Protein AF-A0A9D0ZQ77-F1 (afdb_monomer_lite)

Foldseek 3Di:
DKWKWFQAPVRDIDIDPDDDPDLQVCLVSLVVLDDPLLSVLCVVPPDDSLLSQLVVQRSCVPVDHHTQKMFIADPVVRHTPDMDGHPPDRDDDPVSVVSSVVVVVVVVVVCCVVPPPQQQKWKWFQAPVRDIDTDPGGDNDLLRCLVVCCVPDDPVVSVVCVVVSHDSVRSQVVCCVRVCVPGHTQKMFIARNVVRHTPDMDGDPD

pLDDT: mean 89.03, std 8.71, range [50.59, 98.25]

Radius of gyration: 28.01 Å; chains: 1; bounding box: 58×34×75 Å

Structure (mmCIF, N/CA/C/O backbone):
data_AF-A0A9D0ZQ77-F1
#
_entry.id   AF-A0A9D0ZQ77-F1
#
loop_
_atom_site.group_PDB
_atom_site.id
_atom_site.type_symbol
_atom_site.label_atom_id
_atom_site.label_alt_id
_atom_site.label_comp_id
_atom_site.label_asym_id
_atom_site.label_entity_id
_atom_site.label_seq_id
_atom_site.pdbx_PDB_ins_code
_atom_site.Cartn_x
_atom_site.Cartn_y
_atom_site.Cartn_z
_atom_site.occupancy
_atom_site.B_iso_or_equiv
_atom_site.auth_seq_id
_atom_site.auth_comp_id
_atom_site.auth_asym_id
_atom_site.auth_atom_id
_atom_site.pdbx_PDB_model_num
ATOM 1 N N . MET A 1 1 ? -4.029 -5.834 28.088 1.00 94.00 1 MET A N 1
ATOM 2 C CA . MET A 1 1 ? -3.778 -5.466 26.666 1.00 94.00 1 MET A CA 1
ATOM 3 C C . MET A 1 1 ? -5.092 -5.069 26.011 1.00 94.00 1 MET A C 1
ATOM 5 O O . MET A 1 1 ? -6.129 -5.565 26.434 1.00 94.00 1 MET A O 1
ATOM 9 N N . TYR A 1 2 ? -5.066 -4.191 25.010 1.00 98.00 2 TYR A N 1
ATOM 10 C CA . TYR A 1 2 ? -6.262 -3.792 24.263 1.00 98.00 2 TYR A CA 1
ATOM 11 C C . TYR A 1 2 ? -6.438 -4.645 23.011 1.00 98.00 2 TYR A C 1
ATOM 13 O O . TYR A 1 2 ? -5.445 -4.978 22.367 1.00 98.00 2 TYR A O 1
ATOM 21 N N . LYS A 1 3 ? -7.681 -5.007 22.683 1.00 97.88 3 LYS A N 1
ATOM 22 C CA . LYS A 1 3 ? -8.043 -5.844 21.528 1.00 97.88 3 LYS A CA 1
ATOM 23 C C . LYS A 1 3 ? -9.341 -5.386 20.885 1.00 97.88 3 LYS A C 1
ATOM 25 O O . LYS A 1 3 ? -10.197 -4.811 21.561 1.00 97.88 3 LYS A O 1
ATOM 30 N N . PHE A 1 4 ? -9.508 -5.725 19.611 1.00 97.62 4 PHE A N 1
ATOM 31 C CA . PHE A 1 4 ? -10.823 -5.709 18.992 1.00 97.62 4 PHE A CA 1
ATOM 32 C C . PHE A 1 4 ? -11.625 -6.931 19.419 1.00 97.62 4 PHE A C 1
ATOM 34 O O . PHE A 1 4 ? -11.111 -8.051 19.434 1.00 97.62 4 PHE A O 1
ATOM 41 N N . LYS A 1 5 ? -12.907 -6.717 19.700 1.00 97.38 5 LYS A N 1
ATOM 42 C CA . LYS A 1 5 ? -13.895 -7.781 19.858 1.00 97.38 5 LYS A CA 1
ATOM 43 C C . LYS A 1 5 ? -15.005 -7.592 18.839 1.00 97.38 5 LYS A C 1
ATOM 45 O O . LYS A 1 5 ? -15.635 -6.537 18.792 1.00 97.38 5 LYS A O 1
ATOM 50 N N . PHE A 1 6 ? -15.251 -8.620 18.044 1.00 97.06 6 PHE A N 1
ATOM 51 C CA . PHE A 1 6 ? -16.261 -8.635 16.995 1.00 97.06 6 PHE A CA 1
ATOM 52 C C . PHE A 1 6 ? -17.493 -9.398 17.468 1.00 97.06 6 PHE A C 1
ATOM 54 O O . PHE A 1 6 ? -17.376 -10.454 18.091 1.00 97.06 6 PHE A O 1
ATOM 61 N N . TYR A 1 7 ? -18.672 -8.882 17.137 1.00 97.06 7 TYR A N 1
ATOM 62 C CA . TYR A 1 7 ? -19.956 -9.540 17.359 1.00 97.06 7 TYR A CA 1
ATOM 63 C C . TYR A 1 7 ? -20.575 -9.832 15.997 1.00 97.06 7 TYR A C 1
ATOM 65 O O . TYR A 1 7 ? -20.951 -8.922 15.254 1.00 97.06 7 TYR A O 1
ATOM 73 N N . TYR A 1 8 ? -20.631 -11.108 15.641 1.00 96.81 8 TYR A N 1
ATOM 74 C CA . TYR A 1 8 ? -21.116 -11.550 14.343 1.00 96.81 8 TYR A CA 1
ATOM 75 C C . TYR A 1 8 ? -22.637 -11.644 14.313 1.00 96.81 8 TYR A C 1
ATOM 77 O O . TYR A 1 8 ? -23.294 -11.896 15.324 1.00 96.81 8 TYR A O 1
ATOM 85 N N . LYS A 1 9 ? -23.217 -11.496 13.118 1.00 94.50 9 LYS A N 1
ATOM 86 C CA . LYS A 1 9 ? -24.674 -11.595 12.925 1.00 94.50 9 LYS A CA 1
ATOM 87 C C . LYS A 1 9 ? -25.245 -12.979 13.254 1.00 94.50 9 LYS A C 1
ATOM 89 O O . LYS A 1 9 ? -26.439 -13.093 13.506 1.00 94.50 9 LYS A O 1
ATOM 94 N N . ASP A 1 10 ? -24.406 -14.016 13.276 1.00 95.12 10 ASP A N 1
ATOM 95 C CA . ASP A 1 10 ? -24.772 -15.372 13.708 1.00 95.12 10 ASP A CA 1
ATOM 96 C C . ASP A 1 10 ? -24.796 -15.539 15.246 1.00 95.12 10 ASP A C 1
ATOM 98 O O . ASP A 1 10 ? -25.088 -16.627 15.742 1.00 95.12 10 ASP A O 1
ATOM 102 N N . GLY A 1 11 ? -24.518 -14.470 16.003 1.00 95.00 11 GLY A N 1
ATOM 103 C CA . GLY A 1 11 ? -24.494 -14.450 17.466 1.00 95.00 11 GLY A CA 1
ATOM 104 C C . GLY A 1 11 ? -23.167 -14.896 18.080 1.00 95.00 11 GLY A C 1
ATOM 105 O O . GLY A 1 11 ? -23.030 -14.865 19.303 1.00 95.00 11 GLY A O 1
ATOM 106 N N . THR A 1 12 ? -22.188 -15.303 17.268 1.00 97.12 12 THR A N 1
ATOM 107 C CA . THR A 1 12 ? -20.843 -15.633 17.753 1.00 97.12 12 THR A CA 1
ATOM 108 C C . THR A 1 12 ? -19.994 -14.380 17.952 1.00 97.12 12 THR A C 1
ATOM 110 O O . THR A 1 12 ? -20.289 -13.310 17.419 1.00 97.12 12 THR A O 1
ATOM 113 N N . THR A 1 13 ? -18.926 -14.507 18.737 1.00 96.56 13 THR A N 1
ATOM 114 C CA . THR A 1 13 ? -17.959 -13.429 18.953 1.00 96.56 13 THR A CA 1
ATOM 115 C C . THR A 1 13 ? -16.550 -13.941 18.756 1.00 96.56 13 THR A C 1
ATOM 117 O O . THR A 1 13 ? -16.278 -15.095 19.089 1.00 96.56 13 THR A O 1
ATOM 120 N N . ASP A 1 14 ? -15.656 -13.073 18.307 1.00 95.56 14 ASP A N 1
ATOM 121 C CA . ASP A 1 14 ? -14.232 -13.382 18.204 1.00 95.56 14 ASP A CA 1
ATOM 122 C C . ASP A 1 14 ? -13.386 -12.147 18.515 1.00 95.56 14 ASP A C 1
ATOM 124 O O . ASP A 1 14 ? -13.899 -11.026 18.604 1.00 95.56 14 ASP A O 1
ATOM 128 N N . PHE A 1 15 ? -12.095 -12.365 18.705 1.00 95.31 15 PHE A N 1
ATOM 129 C CA . PHE A 1 15 ? -11.108 -11.326 18.938 1.00 95.31 15 PHE A CA 1
ATOM 130 C C . PHE A 1 15 ? -10.165 -11.228 17.751 1.00 95.31 15 PHE A C 1
ATOM 132 O O . PHE A 1 15 ? -9.939 -12.198 17.029 1.00 95.31 15 PHE A O 1
ATOM 139 N N . ASN A 1 16 ? -9.565 -10.059 17.567 1.00 93.50 16 ASN A N 1
ATOM 140 C CA . ASN A 1 16 ? -8.422 -9.980 16.675 1.00 93.50 16 ASN A CA 1
ATOM 141 C C . ASN A 1 16 ? -7.216 -10.744 17.257 1.00 93.50 16 ASN A C 1
ATOM 143 O O . ASN A 1 16 ? -7.123 -11.002 18.462 1.00 93.50 16 ASN A O 1
ATOM 147 N N . SER A 1 17 ? -6.275 -11.115 16.388 1.00 86.56 17 SER A N 1
ATOM 148 C CA . SER A 1 17 ? -5.114 -11.923 16.777 1.00 86.56 17 SER A CA 1
ATOM 149 C C . SER A 1 17 ? -4.138 -11.173 17.678 1.00 86.56 17 SER A C 1
ATOM 151 O O . SER A 1 17 ? -3.504 -11.779 18.544 1.00 86.56 17 SER A O 1
ATOM 153 N N . THR A 1 18 ? -4.011 -9.862 17.482 1.00 86.31 18 THR A N 1
ATOM 154 C CA . THR A 1 18 ? -2.967 -9.045 18.103 1.00 86.31 18 THR A CA 1
ATOM 155 C C . THR A 1 18 ? -3.570 -8.114 19.144 1.00 86.31 18 THR A C 1
ATOM 157 O O . THR A 1 18 ? -4.542 -7.421 18.874 1.00 86.31 18 THR A O 1
ATOM 160 N N . GLY A 1 19 ? -2.984 -8.051 20.339 1.00 93.06 19 GLY A N 1
ATOM 161 C CA . GLY A 1 19 ? -3.321 -6.997 21.296 1.00 93.06 19 GLY A CA 1
ATOM 162 C C . GLY A 1 19 ? -2.223 -5.943 21.388 1.00 93.06 19 GLY A C 1
ATOM 163 O O . GLY A 1 19 ? -1.059 -6.223 21.102 1.00 93.06 19 GLY A O 1
ATOM 164 N N . THR A 1 20 ? -2.585 -4.742 21.825 1.00 95.69 20 THR A N 1
ATOM 165 C CA . THR A 1 20 ? -1.674 -3.594 21.939 1.00 95.69 20 THR A CA 1
ATOM 166 C C . THR A 1 20 ? -1.656 -3.013 23.351 1.00 95.69 20 THR A C 1
ATOM 168 O O . THR A 1 20 ? -2.468 -3.361 24.217 1.00 95.69 20 THR A O 1
ATOM 171 N N . THR A 1 21 ? -0.686 -2.137 23.616 1.00 95.12 21 THR A N 1
ATOM 172 C CA . THR A 1 21 ? -0.525 -1.456 24.908 1.00 95.12 21 THR A CA 1
ATOM 173 C C . THR A 1 21 ? -1.486 -0.295 25.105 1.00 95.12 21 THR A C 1
ATOM 175 O O . THR A 1 21 ? -1.864 -0.014 26.240 1.00 95.12 21 THR A O 1
ATOM 178 N N . THR A 1 22 ? -1.916 0.343 24.019 1.00 95.81 22 THR A N 1
ATOM 179 C CA . THR A 1 22 ? -2.931 1.404 24.023 1.00 95.81 22 THR A CA 1
ATOM 180 C C . THR A 1 22 ? -4.031 1.089 23.007 1.00 95.81 22 THR A C 1
ATOM 182 O O . THR A 1 22 ? -3.751 0.423 22.003 1.00 95.81 22 THR A O 1
ATOM 185 N N . PRO A 1 23 ? -5.281 1.527 23.241 1.00 96.62 23 PRO A N 1
ATOM 186 C CA . PRO A 1 23 ? -6.385 1.257 22.324 1.00 96.62 23 PRO A CA 1
ATOM 187 C C . PRO A 1 23 ? -6.159 1.911 20.955 1.00 96.62 23 PRO A C 1
ATOM 189 O O . PRO A 1 23 ? -6.523 1.340 19.931 1.00 96.62 23 PRO A O 1
ATOM 192 N N . GLU A 1 24 ? -5.496 3.068 20.915 1.00 95.94 24 GLU A N 1
ATOM 193 C CA . GLU A 1 24 ? -5.152 3.765 19.679 1.00 95.94 24 GLU A CA 1
ATOM 194 C C . GLU A 1 24 ? -4.184 2.962 18.809 1.00 95.94 24 GLU A C 1
ATOM 196 O O . GLU A 1 24 ? -4.294 3.020 17.595 1.00 95.94 24 GLU A O 1
ATOM 201 N N . GLU A 1 25 ? -3.256 2.194 19.385 1.00 95.94 25 GLU A N 1
ATOM 202 C CA . GLU A 1 25 ? -2.266 1.405 18.631 1.00 95.94 25 GLU A CA 1
ATOM 203 C C . GLU A 1 25 ? -2.865 0.221 17.864 1.00 95.94 25 GLU A C 1
ATOM 205 O O . GLU A 1 25 ? -2.184 -0.357 17.018 1.00 95.94 25 GLU A O 1
ATOM 210 N N . LEU A 1 26 ? -4.138 -0.120 18.087 1.00 96.31 26 LEU A N 1
ATOM 211 C CA . LEU A 1 26 ? -4.814 -1.191 17.351 1.00 96.31 26 LEU A CA 1
ATOM 212 C C . LEU A 1 26 ? -4.887 -0.943 15.836 1.00 96.31 26 LEU A C 1
ATOM 214 O O . LEU A 1 26 ? -5.129 -1.887 15.089 1.00 96.31 26 LEU A O 1
ATOM 218 N N . TYR A 1 27 ? -4.611 0.278 15.354 1.00 95.06 27 TYR A N 1
ATOM 219 C CA . TYR A 1 27 ? -4.477 0.527 13.912 1.00 95.06 27 TYR A CA 1
ATOM 220 C C . TYR A 1 27 ? -3.375 -0.309 13.245 1.00 95.06 27 TYR A C 1
ATOM 222 O O . TYR A 1 27 ? -3.413 -0.489 12.031 1.00 95.06 27 TYR A O 1
ATOM 230 N N . ILE A 1 28 ? -2.389 -0.801 14.006 1.00 94.31 28 ILE A N 1
ATOM 231 C CA . ILE A 1 28 ? -1.297 -1.642 13.485 1.00 94.31 28 ILE A CA 1
ATOM 232 C C . ILE A 1 28 ? -1.853 -2.932 12.870 1.00 94.31 28 ILE A C 1
ATOM 234 O O . ILE A 1 28 ? -1.306 -3.444 11.901 1.00 94.31 28 ILE A O 1
ATOM 238 N N . ASP A 1 29 ? -2.989 -3.415 13.374 1.00 93.81 29 ASP A N 1
ATOM 239 C CA . ASP A 1 29 ? -3.663 -4.611 12.865 1.00 93.81 29 ASP A CA 1
ATOM 240 C C . ASP A 1 29 ? -4.266 -4.404 11.460 1.00 93.81 29 ASP A C 1
ATOM 242 O O . ASP A 1 29 ? -4.722 -5.354 10.832 1.00 93.81 29 ASP A O 1
ATOM 246 N N . PHE A 1 30 ? -4.268 -3.167 10.944 1.00 93.19 30 PHE A N 1
ATOM 247 C CA . PHE A 1 30 ? -4.703 -2.855 9.580 1.00 93.19 30 PHE A CA 1
ATOM 248 C C . PHE A 1 30 ? -3.593 -3.010 8.532 1.00 93.19 30 PHE A C 1
ATOM 250 O O . PHE A 1 30 ? -3.849 -2.751 7.353 1.00 93.19 30 PHE A O 1
ATOM 257 N N . ASP A 1 31 ? -2.378 -3.399 8.928 1.00 91.56 31 ASP A N 1
ATOM 258 C CA . ASP A 1 31 ? -1.275 -3.655 7.998 1.00 91.56 31 ASP A CA 1
ATOM 259 C C . ASP A 1 31 ? -1.689 -4.701 6.945 1.00 91.56 31 ASP A C 1
ATOM 261 O O . ASP A 1 31 ? -2.153 -5.796 7.262 1.00 91.56 31 ASP A O 1
ATOM 265 N N . GLY A 1 32 ? -1.594 -4.326 5.668 1.00 89.56 32 GLY A N 1
ATOM 266 C CA . GLY A 1 32 ? -2.056 -5.134 4.538 1.00 89.56 32 GLY A CA 1
ATOM 267 C C . GLY A 1 32 ? -3.579 -5.215 4.340 1.00 89.56 32 GLY A C 1
ATOM 268 O O . GLY A 1 32 ? -4.012 -5.804 3.349 1.00 89.56 32 GLY A O 1
ATOM 269 N N . LEU A 1 33 ? -4.397 -4.620 5.218 1.00 92.00 33 LEU A N 1
ATOM 270 C CA . LEU A 1 33 ? -5.865 -4.577 5.084 1.00 92.00 33 LEU A CA 1
ATOM 271 C C . LEU A 1 33 ? -6.379 -3.280 4.444 1.00 92.00 33 LEU A C 1
ATOM 273 O O . LEU A 1 33 ? -7.485 -3.253 3.902 1.00 92.00 33 LEU A O 1
ATOM 277 N N . ILE A 1 34 ? -5.598 -2.199 4.508 1.00 91.75 34 ILE A N 1
ATOM 278 C CA . ILE A 1 34 ? -5.952 -0.881 3.962 1.00 91.75 34 ILE A CA 1
ATOM 279 C C . ILE A 1 34 ? -4.827 -0.304 3.093 1.00 91.75 34 ILE A C 1
ATOM 281 O O . ILE A 1 34 ? -3.719 -0.830 3.043 1.00 91.75 34 ILE A O 1
ATOM 285 N N . ASP A 1 35 ? -5.127 0.791 2.392 1.00 91.88 35 ASP A N 1
ATOM 286 C CA . ASP A 1 35 ? -4.160 1.561 1.602 1.00 91.88 35 ASP A CA 1
ATOM 287 C C . ASP A 1 35 ? -2.975 2.024 2.476 1.00 91.88 35 ASP A C 1
ATOM 289 O O . ASP A 1 35 ? -3.169 2.519 3.590 1.00 91.88 35 ASP A O 1
ATOM 293 N N . TRP A 1 36 ? -1.746 1.870 1.973 1.00 91.50 36 TRP A N 1
ATOM 294 C CA . TRP A 1 36 ? -0.529 2.185 2.726 1.00 91.50 36 TRP A CA 1
ATOM 295 C C . TRP A 1 36 ? -0.453 3.654 3.155 1.00 91.50 36 TRP A C 1
ATOM 297 O O . TRP A 1 36 ? -0.022 3.934 4.276 1.00 91.50 36 TRP A O 1
ATOM 307 N N . ASP A 1 37 ? -0.903 4.600 2.325 1.00 92.69 37 ASP A N 1
ATOM 308 C CA . ASP A 1 37 ? -0.894 6.021 2.691 1.00 92.69 37 ASP A CA 1
ATOM 309 C C . ASP A 1 37 ? -1.847 6.292 3.854 1.00 92.69 37 ASP A C 1
ATOM 311 O O . ASP A 1 37 ? -1.554 7.077 4.763 1.00 92.69 37 ASP A O 1
ATOM 315 N N . GLU A 1 38 ? -2.985 5.603 3.855 1.00 92.88 38 GLU A N 1
ATOM 316 C CA . GLU A 1 38 ? -3.925 5.650 4.959 1.00 92.88 38 GLU A CA 1
ATOM 317 C C . GLU A 1 38 ? -3.361 5.009 6.228 1.00 92.88 38 GLU A C 1
ATOM 319 O O . GLU A 1 38 ? -3.434 5.626 7.295 1.00 92.88 38 GLU A O 1
ATOM 324 N N . TYR A 1 39 ? -2.743 3.834 6.127 1.00 93.75 39 TYR A N 1
ATOM 325 C CA . TYR A 1 39 ? -2.071 3.175 7.246 1.00 93.75 39 TYR A CA 1
ATOM 326 C C . TYR A 1 39 ? -1.016 4.091 7.887 1.00 93.75 39 TYR A C 1
ATOM 328 O O . TYR A 1 39 ? -1.071 4.391 9.083 1.00 93.75 39 TYR A O 1
ATOM 336 N N . TYR A 1 40 ? -0.115 4.662 7.086 1.00 92.00 40 TYR A N 1
ATOM 337 C CA . TYR A 1 40 ? 0.919 5.577 7.577 1.00 92.00 40 TYR A CA 1
ATOM 338 C C . TYR A 1 40 ? 0.364 6.910 8.105 1.00 92.00 40 TYR A C 1
ATOM 340 O O . TYR A 1 40 ? 1.038 7.595 8.885 1.00 92.00 40 TYR A O 1
ATOM 348 N N . SER A 1 41 ? -0.869 7.287 7.751 1.00 93.38 41 SER A N 1
ATOM 349 C CA . SER A 1 41 ? -1.526 8.472 8.319 1.00 93.38 41 SER A CA 1
ATOM 350 C C . SER A 1 41 ? -1.763 8.347 9.831 1.00 93.38 41 SER A C 1
ATOM 352 O O . SER A 1 41 ? -1.716 9.357 10.541 1.00 93.38 41 SER A O 1
ATOM 354 N N . PHE A 1 42 ? -1.959 7.125 10.345 1.00 92.44 42 PHE A N 1
ATOM 355 C CA . PHE A 1 42 ? -2.185 6.866 11.770 1.00 92.44 42 PHE A CA 1
ATOM 356 C C . PHE A 1 42 ? -0.974 7.222 12.623 1.00 92.44 42 PHE A C 1
ATOM 358 O O . PHE A 1 42 ? -1.112 7.959 13.602 1.00 92.44 42 PHE A O 1
ATOM 365 N N . ALA A 1 43 ? 0.212 6.791 12.196 1.00 87.81 43 ALA A N 1
ATOM 366 C CA . ALA A 1 43 ? 1.463 7.124 12.867 1.00 87.81 43 ALA A CA 1
ATOM 367 C C . ALA A 1 43 ? 1.726 8.643 12.887 1.00 87.81 43 ALA A C 1
ATOM 369 O O . ALA A 1 43 ? 2.285 9.165 13.852 1.00 87.81 43 ALA A O 1
ATOM 370 N N . LYS A 1 44 ? 1.296 9.374 11.846 1.00 89.94 44 LYS A N 1
ATOM 371 C CA . LYS A 1 44 ? 1.513 10.826 11.723 1.00 89.94 44 LYS A CA 1
ATOM 372 C C . LYS A 1 44 ? 0.557 11.668 12.569 1.00 89.94 44 LYS A C 1
ATOM 374 O O . LYS A 1 44 ? 0.980 12.693 13.101 1.00 89.94 44 LYS A O 1
ATOM 379 N N . LEU A 1 45 ? -0.720 11.292 12.658 1.00 89.88 45 LEU A N 1
ATOM 380 C CA . LEU A 1 45 ? -1.745 12.134 13.293 1.00 89.88 45 LEU A CA 1
ATOM 381 C C . LEU A 1 45 ? -2.165 11.699 14.694 1.00 89.88 45 LEU A C 1
ATOM 383 O O . LEU A 1 45 ? -2.804 12.513 15.352 1.00 89.88 45 LEU A O 1
ATOM 387 N N . LYS A 1 46 ? -1.768 10.502 15.151 1.00 89.19 46 LYS A N 1
ATOM 388 C CA . LYS A 1 46 ? -2.236 9.855 16.391 1.00 89.19 46 LYS A CA 1
ATOM 389 C C . LYS A 1 46 ? -3.774 9.787 16.448 1.00 89.19 46 LYS A C 1
ATOM 391 O O . LYS A 1 46 ? -4.414 10.793 16.749 1.00 89.19 46 LYS A O 1
ATOM 396 N N . PRO A 1 47 ? -4.388 8.638 16.124 1.00 93.06 47 PRO A N 1
ATOM 397 C CA . PRO A 1 47 ? -5.845 8.533 16.118 1.00 93.06 47 PRO A CA 1
ATOM 398 C C . PRO A 1 47 ? -6.431 8.643 17.532 1.00 93.06 47 PRO A C 1
ATOM 400 O O . PRO A 1 47 ? -5.717 8.447 18.513 1.00 93.06 47 PRO A O 1
ATOM 403 N N . SER A 1 48 ? -7.739 8.867 17.634 1.00 94.25 48 SER A N 1
ATOM 404 C CA . SER A 1 48 ? -8.510 8.425 18.805 1.00 94.25 48 SER A CA 1
ATOM 405 C C . SER A 1 48 ? -8.913 6.948 18.685 1.00 94.25 48 SER A C 1
ATOM 407 O O . SER A 1 48 ? -8.952 6.401 17.582 1.00 94.25 48 SER A O 1
ATOM 409 N N . SER A 1 49 ? -9.290 6.313 19.800 1.00 95.12 49 SER A N 1
ATOM 410 C CA . SER A 1 49 ? -9.920 4.980 19.804 1.00 95.12 49 SER A CA 1
ATOM 411 C C . SER A 1 49 ? -11.107 4.881 18.837 1.00 95.12 49 SER A C 1
ATOM 413 O O . SER A 1 49 ? -11.247 3.895 18.116 1.00 95.12 49 SER A O 1
ATOM 415 N N . HIS A 1 50 ? -11.925 5.934 18.773 1.00 95.19 50 HIS A N 1
ATOM 416 C CA . HIS A 1 50 ? -13.109 5.963 17.922 1.00 95.19 50 HIS A CA 1
ATOM 417 C C . HIS A 1 50 ? -12.744 5.967 16.436 1.00 95.19 50 HIS A C 1
ATOM 419 O O . HIS A 1 50 ? -13.298 5.194 15.663 1.00 95.19 50 HIS A O 1
ATOM 425 N N . GLU A 1 51 ? -11.752 6.770 16.032 1.00 94.12 51 GLU A N 1
ATOM 426 C CA . GLU A 1 51 ? -11.261 6.761 14.648 1.00 94.12 51 GLU A CA 1
ATOM 427 C C . GLU A 1 51 ? -10.687 5.393 14.256 1.00 94.12 51 GLU A C 1
ATOM 429 O O . GLU A 1 51 ? -10.839 4.951 13.117 1.00 94.12 51 GLU A O 1
ATOM 434 N N . VAL A 1 52 ? -10.016 4.712 15.190 1.00 95.50 52 VAL A N 1
ATOM 435 C CA . VAL A 1 52 ? -9.519 3.350 14.968 1.00 95.50 52 VAL A CA 1
ATOM 436 C C . VAL A 1 52 ? -10.685 2.396 14.703 1.00 95.50 52 VAL A C 1
ATOM 438 O O . VAL A 1 52 ? -10.634 1.638 13.735 1.00 95.50 52 VAL A O 1
ATOM 441 N N . LEU A 1 53 ? -11.762 2.466 15.490 1.00 95.50 53 LEU A N 1
ATOM 442 C CA . LEU A 1 53 ? -12.966 1.662 15.264 1.00 95.50 53 LEU A CA 1
ATOM 443 C C . LEU A 1 53 ? -13.637 1.973 13.927 1.00 95.50 53 LEU A C 1
ATOM 445 O O . LEU A 1 53 ? -13.988 1.048 13.195 1.00 95.50 53 LEU A O 1
ATOM 449 N N . GLU A 1 54 ? -13.777 3.250 13.572 1.00 93.81 54 GLU A N 1
ATOM 450 C CA . GLU A 1 54 ? -14.363 3.667 12.296 1.00 93.81 54 GLU A CA 1
ATOM 451 C C . GLU A 1 54 ? -13.631 3.026 11.113 1.00 93.81 54 GLU A C 1
ATOM 453 O O . GLU A 1 54 ? -14.263 2.512 10.189 1.00 93.81 54 GLU A O 1
ATOM 458 N N . VAL A 1 55 ? -12.297 2.987 11.150 1.00 93.50 55 VAL A N 1
ATOM 459 C CA . VAL A 1 55 ? -11.508 2.317 10.109 1.00 93.50 55 VAL A CA 1
ATOM 460 C C . VAL A 1 55 ? -11.616 0.798 10.201 1.00 93.50 55 VAL A C 1
ATOM 462 O O . VAL A 1 55 ? -11.796 0.158 9.164 1.00 93.50 55 VAL A O 1
ATOM 465 N N . ALA A 1 56 ? -11.613 0.214 11.399 1.00 94.00 56 ALA A N 1
ATOM 466 C CA . ALA A 1 56 ? -11.770 -1.228 11.583 1.00 94.00 56 ALA A CA 1
ATOM 467 C C . ALA A 1 56 ? -13.068 -1.763 10.951 1.00 94.00 56 ALA A C 1
ATOM 469 O O . ALA A 1 56 ? -13.042 -2.809 10.299 1.00 94.00 56 ALA A O 1
ATOM 470 N N . THR A 1 57 ? -14.186 -1.026 11.056 1.00 91.56 57 THR A N 1
ATOM 471 C CA . THR A 1 57 ? -15.477 -1.454 10.473 1.00 91.56 57 THR A CA 1
ATOM 472 C C . THR A 1 57 ? -15.410 -1.723 8.969 1.00 91.56 57 THR A C 1
ATOM 474 O O . THR A 1 57 ? -16.120 -2.594 8.464 1.00 91.56 57 THR A O 1
ATOM 477 N N . ARG A 1 58 ? -14.551 -1.000 8.242 1.00 90.69 58 ARG A N 1
ATOM 478 C CA . ARG A 1 58 ? -14.358 -1.185 6.798 1.00 90.69 58 ARG A CA 1
ATOM 479 C C . ARG A 1 58 ? -13.115 -1.995 6.449 1.00 90.69 58 ARG A C 1
ATOM 481 O O . ARG A 1 58 ? -13.164 -2.701 5.451 1.00 90.69 58 ARG A O 1
ATOM 488 N N . ALA A 1 59 ? -12.046 -1.929 7.243 1.00 92.38 59 ALA A N 1
ATOM 489 C CA . ALA A 1 59 ? -10.802 -2.663 6.995 1.00 92.38 59 ALA A CA 1
ATOM 490 C C . ALA A 1 59 ? -11.028 -4.180 7.025 1.00 92.38 59 ALA A C 1
ATOM 492 O O . ALA A 1 59 ? -10.528 -4.902 6.172 1.00 92.38 59 ALA A O 1
ATOM 493 N N . TYR A 1 60 ? -11.856 -4.659 7.957 1.00 91.94 60 TYR A N 1
ATOM 494 C CA . TYR A 1 60 ? -12.166 -6.085 8.089 1.00 91.94 60 TYR A CA 1
ATOM 495 C C . TYR A 1 60 ? -13.275 -6.580 7.155 1.00 91.94 60 TYR A C 1
ATOM 497 O O . TYR A 1 60 ? -13.560 -7.783 7.102 1.00 91.94 60 TYR A O 1
ATOM 505 N N . LYS A 1 61 ? -13.913 -5.680 6.400 1.00 83.88 61 LYS A N 1
ATOM 506 C CA . LYS A 1 61 ? -14.998 -6.042 5.491 1.00 83.88 61 LYS A CA 1
ATOM 507 C C . LYS A 1 61 ? -14.453 -6.903 4.350 1.00 83.88 61 LYS A C 1
ATOM 509 O O . LYS A 1 61 ? -13.599 -6.465 3.590 1.00 83.88 61 LYS A O 1
ATOM 514 N N . GLY A 1 62 ? -14.975 -8.121 4.218 1.00 81.62 62 GLY A N 1
ATOM 515 C CA . GLY A 1 62 ? -14.519 -9.102 3.224 1.00 81.62 62 GLY A CA 1
ATOM 516 C C . GLY A 1 62 ? -13.410 -10.040 3.714 1.00 81.62 62 GLY A C 1
ATOM 517 O O . GLY A 1 62 ? -13.137 -11.030 3.041 1.00 81.62 62 GLY A O 1
ATOM 518 N N . PHE A 1 63 ? -12.829 -9.779 4.890 1.00 87.88 63 PHE A N 1
ATOM 519 C CA . PHE A 1 63 ? -11.866 -10.670 5.548 1.00 87.88 63 PHE A CA 1
ATOM 520 C C . PHE A 1 63 ? -12.506 -11.473 6.682 1.00 87.88 63 PHE A C 1
ATOM 522 O O . PHE A 1 63 ? -12.173 -12.639 6.882 1.00 87.88 63 PHE A O 1
ATOM 529 N N . LEU A 1 64 ? -13.445 -10.859 7.405 1.00 90.25 64 LEU A N 1
ATOM 530 C CA . LEU A 1 64 ? -14.221 -11.506 8.458 1.00 90.25 64 LEU A CA 1
ATOM 531 C C . LEU A 1 64 ? -15.663 -11.758 8.007 1.00 90.25 64 LEU A C 1
ATOM 533 O O . LEU A 1 64 ? -16.155 -11.153 7.051 1.00 90.25 64 LEU A O 1
ATOM 537 N N . LYS A 1 65 ? -16.353 -12.646 8.734 1.00 91.31 65 LYS A N 1
ATOM 538 C CA . LYS A 1 65 ? -17.814 -12.775 8.655 1.00 91.31 65 LYS A CA 1
ATOM 539 C C . LYS A 1 65 ? -18.479 -11.425 8.937 1.00 91.31 65 LYS A C 1
ATOM 541 O O . LYS A 1 65 ? -17.936 -10.612 9.682 1.00 91.31 65 LYS A O 1
ATOM 546 N N . ASP A 1 66 ? -19.694 -11.239 8.426 1.00 92.00 66 ASP A N 1
ATOM 547 C CA . ASP A 1 66 ? -20.492 -10.049 8.721 1.00 92.00 66 ASP A CA 1
ATOM 548 C C . ASP A 1 66 ? -20.707 -9.887 10.234 1.00 92.00 66 ASP A C 1
ATOM 550 O O . ASP A 1 66 ? -21.320 -10.731 10.901 1.00 92.00 66 ASP A O 1
ATOM 554 N N . PHE A 1 67 ? -20.217 -8.770 10.763 1.00 94.00 67 PHE A N 1
ATOM 555 C CA . PHE A 1 67 ? -20.398 -8.353 12.146 1.00 94.00 67 PHE A CA 1
ATOM 556 C C . PHE A 1 67 ? -21.321 -7.142 12.231 1.00 94.00 67 PHE A C 1
ATOM 558 O O . PHE A 1 67 ? -21.380 -6.321 11.317 1.00 94.00 67 PHE A O 1
ATOM 565 N N . ASN A 1 68 ? -22.078 -7.059 13.322 1.00 94.88 68 ASN A N 1
ATOM 566 C CA . ASN A 1 68 ? -22.980 -5.943 13.609 1.00 94.88 68 ASN A CA 1
ATOM 567 C C . ASN A 1 68 ? -22.448 -5.020 14.711 1.00 94.88 68 ASN A C 1
ATOM 569 O O . ASN A 1 68 ? -23.032 -3.970 14.949 1.00 94.88 68 ASN A O 1
ATOM 573 N N . ARG A 1 69 ? -21.366 -5.401 15.393 1.00 96.25 69 ARG A N 1
ATOM 574 C CA . ARG A 1 69 ? -20.709 -4.577 16.403 1.00 96.25 69 ARG A CA 1
ATOM 575 C C . ARG A 1 69 ? -19.235 -4.935 16.493 1.00 96.25 69 ARG A C 1
ATOM 577 O O . ARG A 1 69 ? -18.857 -6.104 16.386 1.00 96.25 69 ARG A O 1
ATOM 584 N N . ILE A 1 70 ? -18.420 -3.916 16.706 1.00 97.06 70 ILE A N 1
ATOM 585 C CA . ILE A 1 70 ? -17.002 -4.037 17.020 1.00 97.06 70 ILE A CA 1
ATOM 586 C C . ILE A 1 70 ? -16.691 -3.157 18.231 1.00 97.06 70 ILE A C 1
ATOM 588 O O . ILE A 1 70 ? -17.171 -2.030 18.332 1.00 97.06 70 ILE A O 1
ATOM 592 N N . GLU A 1 71 ? -15.909 -3.687 19.160 1.00 97.94 71 GLU A N 1
ATOM 593 C CA . GLU A 1 71 ? -15.476 -3.001 20.378 1.00 97.94 71 GLU A CA 1
ATOM 594 C C . GLU A 1 71 ? -13.959 -2.937 20.439 1.00 97.94 71 GLU A C 1
ATOM 596 O O . GLU A 1 71 ? -13.289 -3.861 19.978 1.00 97.94 71 GLU A O 1
ATOM 601 N N . ILE A 1 72 ? -13.431 -1.905 21.092 1.00 98.25 72 ILE A N 1
ATOM 602 C CA . ILE A 1 72 ? -12.108 -1.968 21.705 1.00 98.25 72 ILE A CA 1
ATOM 603 C C . ILE A 1 72 ? -12.311 -2.308 23.175 1.00 98.25 72 ILE A C 1
ATOM 605 O O . ILE A 1 72 ? -12.988 -1.576 23.900 1.00 98.25 72 ILE A O 1
ATOM 609 N N . ILE A 1 73 ? -11.706 -3.403 23.621 1.00 98.06 73 ILE A N 1
ATOM 610 C CA . ILE A 1 73 ? -11.767 -3.834 25.015 1.00 98.06 73 ILE A CA 1
ATOM 611 C C . ILE A 1 73 ? -10.377 -3.886 25.636 1.00 98.06 73 ILE A C 1
ATOM 613 O O . ILE A 1 73 ? -9.391 -4.143 24.945 1.00 98.06 73 ILE A O 1
ATOM 617 N N . ASN A 1 74 ? -10.299 -3.705 26.949 1.00 97.56 74 ASN A N 1
ATOM 618 C CA . ASN A 1 74 ? -9.161 -4.151 27.737 1.00 97.56 74 ASN A CA 1
ATOM 619 C C . ASN A 1 74 ? -9.373 -5.625 28.109 1.00 97.56 74 ASN A C 1
ATOM 621 O O . ASN A 1 74 ? -10.264 -5.959 28.885 1.00 97.56 74 ASN A O 1
ATOM 625 N N . GLU A 1 75 ? -8.554 -6.513 27.554 1.00 94.56 75 GLU A N 1
ATOM 626 C CA . GLU A 1 75 ? -8.660 -7.965 27.737 1.00 94.56 75 GLU A CA 1
ATOM 627 C C . GLU A 1 75 ? -8.476 -8.405 29.199 1.00 94.56 75 GLU A C 1
ATOM 629 O O . GLU A 1 75 ? -9.069 -9.393 29.621 1.00 94.56 75 GLU A O 1
ATOM 634 N N . GLU A 1 76 ? -7.688 -7.670 29.987 1.00 93.25 76 GLU A N 1
ATOM 635 C CA . GLU A 1 76 ? -7.400 -8.036 31.380 1.00 93.25 76 GLU A CA 1
ATOM 636 C C . GLU A 1 76 ? -8.563 -7.701 32.313 1.00 93.25 76 GLU A C 1
ATOM 638 O O . GLU A 1 76 ? -8.875 -8.468 33.224 1.00 93.25 76 GLU A O 1
ATOM 643 N N . THR A 1 77 ? -9.200 -6.548 32.101 1.00 96.25 77 THR A N 1
ATOM 644 C CA . THR A 1 77 ? -10.277 -6.053 32.971 1.00 96.25 77 THR A CA 1
ATOM 645 C C . THR A 1 77 ? -11.669 -6.370 32.431 1.00 96.25 77 THR A C 1
ATOM 647 O O . THR A 1 77 ? -12.641 -6.315 33.182 1.00 96.25 77 THR A O 1
ATOM 650 N N . GLY A 1 78 ? -11.785 -6.691 31.141 1.00 94.06 78 GLY A N 1
ATOM 651 C CA . GLY A 1 78 ? -13.059 -6.808 30.431 1.00 94.06 78 GLY A CA 1
ATOM 652 C C . GLY A 1 78 ? -13.742 -5.462 30.166 1.00 94.06 78 GLY A C 1
ATOM 653 O O . GLY A 1 78 ? -14.897 -5.440 29.744 1.00 94.06 78 GLY A O 1
ATOM 654 N N . GLU A 1 79 ? -13.063 -4.344 30.429 1.00 97.62 79 GLU A N 1
ATOM 655 C CA . GLU A 1 79 ? -13.600 -3.001 30.220 1.00 97.62 79 GLU A CA 1
ATOM 656 C C . GLU A 1 79 ? -13.752 -2.697 28.725 1.00 97.62 79 GLU A C 1
ATOM 658 O O . GLU A 1 79 ? -12.820 -2.898 27.945 1.00 97.62 79 GLU A O 1
ATOM 663 N N . ILE A 1 80 ? -14.919 -2.182 28.334 1.00 98.00 80 ILE A N 1
ATOM 664 C CA . ILE A 1 80 ? -15.167 -1.679 26.981 1.00 98.00 80 ILE A CA 1
ATOM 665 C C . ILE A 1 80 ? -14.719 -0.222 26.939 1.00 98.00 80 ILE A C 1
ATOM 667 O O . ILE A 1 80 ? -15.269 0.618 27.649 1.00 98.00 80 ILE A O 1
ATOM 671 N N . ILE A 1 81 ? -13.736 0.066 26.095 1.00 97.94 81 ILE A N 1
ATOM 672 C CA . ILE A 1 81 ? -13.165 1.405 25.938 1.00 97.94 81 ILE A CA 1
ATOM 673 C C . ILE A 1 81 ? -14.006 2.236 24.979 1.00 97.94 81 ILE A C 1
ATOM 675 O O . ILE A 1 81 ? -14.289 3.401 25.240 1.00 97.94 81 ILE A O 1
ATOM 679 N N . ASP A 1 82 ? -14.398 1.629 23.863 1.00 97.50 82 ASP A N 1
ATOM 680 C CA . ASP A 1 82 ? -15.159 2.275 22.801 1.00 97.50 82 ASP A CA 1
ATOM 681 C C . ASP A 1 82 ? -15.817 1.195 21.928 1.00 97.50 82 ASP A C 1
ATOM 683 O O . ASP A 1 82 ? -15.388 0.033 21.941 1.00 97.50 82 ASP A O 1
ATOM 687 N N . TYR A 1 83 ? -16.862 1.547 21.184 1.00 97.38 83 TYR A N 1
ATOM 688 C CA . TYR A 1 83 ? -17.565 0.605 20.314 1.00 97.38 83 TYR A CA 1
ATOM 689 C C . TYR A 1 83 ? -18.293 1.293 19.158 1.00 97.38 83 TYR A C 1
ATOM 691 O O . TYR A 1 83 ? -18.708 2.447 19.246 1.00 97.38 83 TYR A O 1
ATOM 699 N N . ILE A 1 84 ? -18.483 0.541 18.076 1.00 96.56 84 ILE A N 1
ATOM 700 C CA . ILE A 1 84 ? -19.331 0.914 16.944 1.00 96.56 84 ILE A CA 1
ATOM 701 C C . ILE A 1 84 ? -20.307 -0.225 16.665 1.00 96.56 84 ILE A C 1
ATOM 703 O O . ILE A 1 84 ? -19.918 -1.394 16.635 1.00 96.56 84 ILE A O 1
ATOM 707 N N . GLU A 1 85 ? -21.5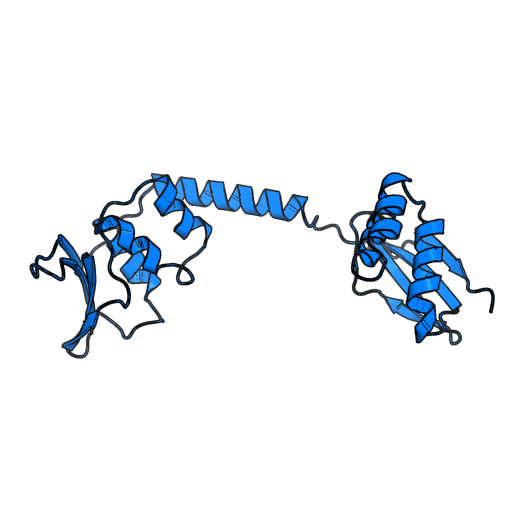70 0.127 16.435 1.00 95.81 85 GLU A N 1
ATOM 708 C CA . GLU A 1 85 ? -22.622 -0.800 16.022 1.00 95.81 85 GLU A CA 1
ATOM 709 C C . GLU A 1 85 ? -23.043 -0.539 14.571 1.00 95.81 85 GLU A C 1
ATOM 711 O O . GLU A 1 85 ? -22.763 0.501 13.969 1.00 95.81 85 GLU A O 1
ATOM 716 N N . GLU A 1 86 ? -23.721 -1.512 13.975 1.00 90.25 86 GLU A N 1
ATOM 717 C CA . GLU A 1 86 ? -24.261 -1.400 12.629 1.00 90.25 86 GLU A CA 1
ATOM 718 C C . GLU A 1 86 ? -25.238 -0.222 12.546 1.00 90.25 86 GLU A C 1
ATOM 720 O O . GLU A 1 86 ? -26.178 -0.097 13.329 1.00 90.25 86 GLU A O 1
ATOM 725 N N . GLY A 1 87 ? -25.013 0.654 11.567 1.00 87.94 87 GLY A N 1
ATOM 726 C CA . GLY A 1 87 ? -25.810 1.865 11.381 1.00 87.94 87 GLY A CA 1
ATOM 727 C C . GLY A 1 87 ? -25.316 3.083 12.166 1.00 87.94 87 GLY A C 1
ATOM 728 O O . GLY A 1 87 ? -25.842 4.173 11.939 1.00 87.94 87 GLY A O 1
ATOM 729 N N . THR A 1 88 ? -24.294 2.957 13.022 1.00 91.06 88 THR A N 1
ATOM 730 C CA . THR A 1 88 ? -23.614 4.126 13.596 1.00 91.06 88 THR A CA 1
ATOM 731 C C . THR A 1 88 ? -23.018 4.981 12.465 1.00 91.06 88 THR A C 1
ATOM 733 O O . THR A 1 88 ? -22.285 4.459 11.620 1.00 91.06 88 THR A O 1
ATOM 736 N N . PRO A 1 89 ? -23.319 6.293 12.407 1.00 86.62 89 PRO A N 1
ATOM 737 C CA . PRO A 1 89 ? -22.704 7.187 11.434 1.00 86.62 89 PRO A CA 1
ATOM 738 C C . PRO A 1 89 ? -21.191 7.277 11.642 1.00 86.62 89 PRO A C 1
ATOM 740 O O . PRO A 1 89 ? -20.739 7.523 12.755 1.00 86.62 89 PRO A O 1
ATOM 743 N N . ILE A 1 90 ? -20.430 7.128 10.558 1.00 86.12 90 ILE A N 1
ATOM 744 C CA . ILE A 1 90 ? -18.970 7.266 10.558 1.00 86.12 90 ILE A CA 1
ATOM 745 C C . ILE A 1 90 ? -18.607 8.699 10.164 1.00 86.12 90 ILE A C 1
ATOM 747 O O . ILE A 1 90 ? -19.079 9.206 9.138 1.00 86.12 90 ILE A O 1
ATOM 751 N N . PHE A 1 91 ? -17.759 9.354 10.954 1.00 82.44 91 PHE A N 1
ATOM 752 C CA . PHE A 1 91 ? -17.334 10.729 10.727 1.00 82.44 91 PHE A CA 1
ATOM 753 C C . PHE A 1 91 ? -15.932 10.786 10.127 1.00 82.44 91 PHE A C 1
ATOM 755 O O . PHE A 1 91 ? -14.923 10.556 10.778 1.00 82.44 91 PHE A O 1
ATOM 762 N N . GLU A 1 92 ? -15.839 11.208 8.868 1.00 80.44 92 GLU A N 1
ATOM 763 C CA . GLU A 1 92 ? -14.538 11.351 8.218 1.00 80.44 92 GLU A CA 1
ATOM 764 C C . GLU A 1 92 ? -13.680 12.454 8.877 1.00 80.44 92 GLU A C 1
ATOM 766 O O . GLU A 1 92 ? -14.020 13.647 8.850 1.00 80.44 92 GLU A O 1
ATOM 771 N N . ASN A 1 93 ? -12.506 12.085 9.405 1.00 86.62 93 ASN A N 1
ATOM 772 C CA . ASN A 1 93 ? -11.531 13.062 9.882 1.00 86.62 93 ASN A CA 1
ATOM 773 C C . ASN A 1 93 ? -10.927 13.845 8.704 1.00 86.62 93 ASN A C 1
ATOM 775 O O . ASN A 1 93 ? -9.994 13.409 8.024 1.00 86.62 93 ASN A O 1
ATOM 779 N N . LYS A 1 94 ? -11.410 15.077 8.510 1.00 89.50 94 LYS A N 1
ATOM 780 C CA . LYS A 1 94 ? -10.963 15.981 7.436 1.00 89.50 94 LYS A CA 1
ATOM 781 C C . LYS A 1 94 ? -9.458 16.265 7.440 1.00 89.50 94 LYS A C 1
ATOM 783 O O . LYS A 1 94 ? -8.897 16.516 6.374 1.00 89.50 94 LYS A O 1
ATOM 788 N N . LYS A 1 95 ? -8.796 16.281 8.605 1.00 90.38 95 LYS A N 1
ATOM 789 C CA . LYS A 1 95 ? -7.337 16.487 8.678 1.00 90.38 95 LYS A CA 1
ATOM 790 C C . LYS A 1 95 ? -6.601 15.271 8.126 1.00 90.38 95 LYS A C 1
ATOM 792 O O . LYS A 1 95 ? -5.671 15.440 7.343 1.00 90.38 95 LYS A O 1
ATOM 797 N N . ARG A 1 96 ? -7.055 14.069 8.490 1.00 89.94 96 ARG A N 1
ATOM 798 C CA . ARG A 1 96 ? -6.511 12.804 7.987 1.00 89.94 96 ARG A CA 1
ATOM 799 C C . ARG A 1 96 ? -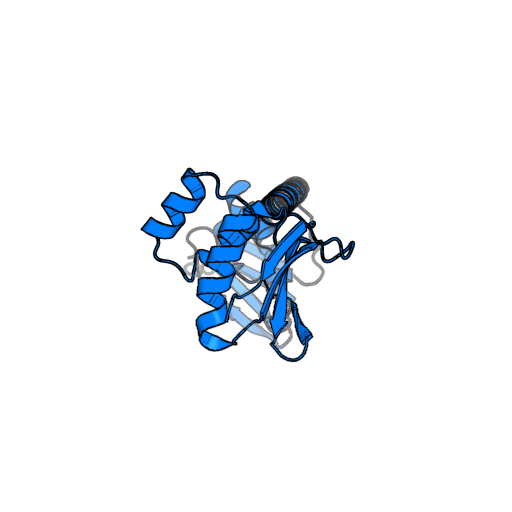6.729 12.657 6.487 1.00 89.94 96 ARG A C 1
ATOM 801 O O . ARG A 1 96 ? -5.763 12.414 5.778 1.00 89.94 96 ARG A O 1
ATOM 808 N N . LYS A 1 97 ? -7.940 12.932 5.994 1.00 90.88 97 LYS A N 1
ATOM 809 C CA . LYS A 1 97 ? -8.253 12.910 4.555 1.00 90.88 97 LYS A CA 1
ATOM 810 C C . LYS A 1 97 ? -7.285 13.778 3.740 1.00 90.88 97 LYS A C 1
ATOM 812 O O . LYS A 1 97 ? -6.663 13.296 2.803 1.00 90.88 97 LYS A O 1
ATOM 817 N N . LYS A 1 98 ? -7.077 15.033 4.159 1.00 93.56 98 LYS A N 1
ATOM 818 C CA . LYS A 1 98 ? -6.126 15.952 3.505 1.00 93.56 98 LYS A CA 1
ATOM 819 C C . LYS A 1 98 ? -4.683 15.449 3.539 1.00 93.56 98 LYS A C 1
ATOM 821 O O . LYS A 1 98 ? -3.934 15.679 2.596 1.00 93.56 98 LYS A O 1
ATOM 826 N N . LEU A 1 99 ? -4.273 14.814 4.638 1.00 92.56 99 LEU A N 1
ATOM 827 C CA . LEU A 1 99 ? -2.938 14.232 4.746 1.00 92.56 99 LEU A CA 1
ATOM 828 C C . LEU A 1 99 ? -2.767 13.064 3.770 1.00 92.56 99 LEU A C 1
ATOM 830 O O . LEU A 1 99 ? -1.756 13.018 3.079 1.00 92.56 99 LEU A O 1
ATOM 834 N N . ILE A 1 100 ? -3.758 12.174 3.685 1.00 92.00 100 ILE A N 1
ATOM 835 C CA . ILE A 1 100 ? -3.757 11.043 2.749 1.00 92.00 100 ILE A CA 1
ATOM 836 C C . ILE A 1 100 ? -3.694 11.552 1.304 1.00 92.00 100 ILE A C 1
ATOM 838 O O . ILE A 1 100 ? -2.855 11.095 0.540 1.00 92.00 100 ILE A O 1
ATOM 842 N N . GLU A 1 101 ? -4.502 12.552 0.938 1.00 93.69 101 GLU A N 1
ATOM 843 C CA . GLU A 1 101 ? -4.464 13.170 -0.399 1.00 93.69 101 GLU A CA 1
ATOM 844 C C . GLU A 1 101 ? -3.081 13.757 -0.735 1.00 93.69 101 GLU A C 1
ATOM 846 O O . GLU A 1 101 ? -2.591 13.597 -1.852 1.00 93.69 101 GLU A O 1
ATOM 851 N N . LYS A 1 102 ? -2.422 14.407 0.234 1.00 93.06 102 LYS A N 1
ATOM 852 C CA . LYS A 1 102 ? -1.057 14.923 0.058 1.00 93.06 102 LYS A CA 1
ATOM 853 C C . LYS A 1 102 ? -0.048 13.795 -0.151 1.00 93.06 102 LYS A C 1
ATOM 855 O O . LYS A 1 102 ? 0.799 13.914 -1.027 1.00 93.06 102 LYS A O 1
ATOM 860 N N . MET A 1 103 ? -0.143 12.728 0.640 1.00 90.44 103 MET A N 1
ATOM 861 C CA . MET A 1 103 ? 0.755 11.573 0.545 1.00 90.44 103 MET A CA 1
ATOM 862 C C . MET A 1 103 ? 0.601 10.852 -0.793 1.00 90.44 103 MET A C 1
ATOM 864 O O . MET A 1 103 ? 1.605 10.612 -1.449 1.00 90.44 103 MET A O 1
ATOM 868 N N . LYS A 1 104 ? -0.634 10.648 -1.263 1.00 90.06 104 LYS A N 1
ATOM 869 C CA . LYS A 1 104 ? -0.906 10.074 -2.589 1.00 90.06 104 LYS A CA 1
ATOM 870 C C . LYS A 1 104 ? -0.248 10.870 -3.703 1.00 90.06 104 LYS A C 1
ATOM 872 O O . LYS A 1 104 ? 0.433 10.304 -4.547 1.00 90.06 104 LYS A O 1
ATOM 877 N N . LYS A 1 105 ? -0.379 12.197 -3.654 1.00 88.94 105 LYS A N 1
ATOM 878 C CA . LYS A 1 105 ? 0.262 13.078 -4.630 1.00 88.94 105 LYS A CA 1
ATOM 879 C C . LYS A 1 105 ? 1.793 12.995 -4.575 1.00 88.94 105 LYS A C 1
ATOM 881 O O . LYS A 1 105 ? 2.431 12.975 -5.61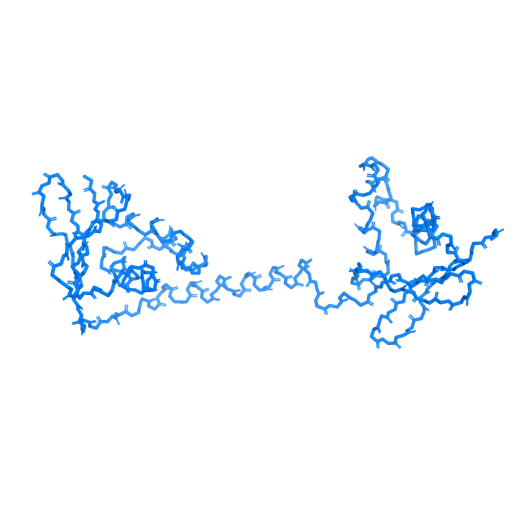8 1.00 88.94 105 LYS A O 1
ATOM 886 N N . GLU A 1 106 ? 2.382 12.939 -3.381 1.00 85.81 106 GLU A N 1
ATOM 887 C CA . GLU A 1 106 ? 3.834 12.769 -3.210 1.00 85.81 106 GLU A CA 1
ATOM 888 C C . GLU A 1 106 ? 4.315 11.413 -3.757 1.00 85.81 106 GLU A C 1
ATOM 890 O O . GLU A 1 106 ? 5.358 11.354 -4.409 1.00 85.81 106 GLU A O 1
ATOM 895 N N . THR A 1 107 ? 3.544 10.342 -3.549 1.00 81.94 107 THR A N 1
ATOM 896 C CA . THR A 1 107 ? 3.813 9.003 -4.093 1.00 81.94 107 THR A CA 1
ATOM 897 C C . THR A 1 107 ? 3.715 8.991 -5.619 1.00 81.94 107 THR A C 1
ATOM 899 O O . THR A 1 107 ? 4.647 8.538 -6.276 1.00 81.94 107 THR A O 1
ATOM 902 N N . GLU A 1 108 ? 2.655 9.559 -6.198 1.00 81.06 108 GLU A N 1
ATOM 903 C CA . GLU A 1 108 ? 2.488 9.697 -7.653 1.00 81.06 108 GLU A CA 1
ATOM 904 C C . GLU A 1 108 ? 3.618 10.529 -8.282 1.00 81.06 108 GLU A C 1
ATOM 906 O O . GLU A 1 108 ? 4.179 10.155 -9.313 1.00 81.06 108 GLU A O 1
ATOM 911 N N . GLU A 1 109 ? 3.999 11.647 -7.654 1.00 77.69 109 GLU A N 1
ATOM 912 C CA . GLU A 1 109 ? 5.126 12.470 -8.101 1.00 77.69 109 GLU A CA 1
ATOM 913 C C . GLU A 1 109 ? 6.440 11.679 -8.047 1.00 77.69 109 GLU A C 1
ATOM 915 O O . GLU A 1 109 ? 7.199 11.687 -9.019 1.00 77.69 109 GLU A O 1
ATOM 920 N N . PHE A 1 110 ? 6.698 10.944 -6.963 1.00 72.75 110 PHE A N 1
ATOM 921 C CA . PHE A 1 110 ? 7.883 10.096 -6.835 1.00 72.75 110 PHE A CA 1
ATOM 922 C C . PHE A 1 110 ? 7.912 8.968 -7.877 1.00 72.75 110 PHE A C 1
ATOM 924 O O . PHE A 1 110 ? 8.942 8.754 -8.520 1.00 72.75 110 PHE A O 1
ATOM 931 N N . GLU A 1 111 ? 6.797 8.271 -8.094 1.00 66.81 111 GLU A N 1
ATOM 932 C CA . GLU A 1 111 ? 6.688 7.218 -9.107 1.00 66.81 111 GLU A CA 1
ATOM 933 C C . GLU A 1 111 ? 6.874 7.773 -10.520 1.00 66.81 111 GLU A C 1
ATOM 935 O O . GLU A 1 111 ? 7.617 7.185 -11.304 1.00 66.81 111 GLU A O 1
ATOM 940 N N . SER A 1 112 ? 6.311 8.946 -10.821 1.00 59.94 112 SER A N 1
ATOM 941 C CA . SER A 1 112 ? 6.493 9.614 -12.116 1.00 59.94 112 SER A CA 1
ATOM 942 C C . SER A 1 112 ? 7.942 10.043 -12.379 1.00 59.94 112 SER A C 1
ATOM 944 O O . SER A 1 112 ? 8.388 10.057 -13.526 1.00 59.94 112 SER A O 1
ATOM 946 N N . GLN A 1 113 ? 8.702 10.365 -11.327 1.00 61.34 113 GLN A N 1
ATOM 947 C CA . GLN A 1 113 ? 10.129 10.682 -11.427 1.00 61.34 113 GLN A CA 1
ATOM 948 C C . GLN A 1 113 ? 10.989 9.420 -11.549 1.00 61.34 113 GLN A C 1
ATOM 950 O O . GLN A 1 113 ? 11.992 9.428 -12.263 1.00 61.34 113 GLN A O 1
ATOM 955 N N . LYS A 1 114 ? 10.609 8.336 -10.864 1.00 50.59 114 LYS A N 1
ATOM 956 C CA . LYS A 1 114 ? 11.349 7.066 -10.844 1.00 50.59 114 LYS A CA 1
ATOM 957 C C . LYS A 1 114 ? 11.105 6.214 -12.094 1.00 50.59 114 LYS A C 1
ATOM 959 O O . LYS A 1 114 ? 12.026 5.549 -12.561 1.00 50.59 114 LYS A O 1
ATOM 964 N N . TYR A 1 115 ? 9.899 6.268 -12.653 1.00 54.69 115 TYR A N 1
ATOM 965 C CA . TYR A 1 115 ? 9.488 5.581 -13.876 1.00 54.69 115 TYR A CA 1
ATOM 966 C C . TYR A 1 115 ? 8.757 6.572 -14.784 1.00 54.69 115 TYR A C 1
ATOM 968 O O . TYR A 1 115 ? 7.526 6.596 -14.815 1.00 54.69 115 TYR A O 1
ATOM 976 N N . PRO A 1 116 ? 9.479 7.434 -15.516 1.00 54.94 116 PRO A N 1
ATOM 977 C CA . PRO A 1 116 ? 8.816 8.397 -16.380 1.00 54.94 116 PRO A CA 1
ATOM 978 C C . PRO A 1 116 ? 7.975 7.646 -17.410 1.00 54.94 116 PRO A C 1
ATOM 980 O O . PRO A 1 116 ? 8.488 6.745 -18.067 1.00 54.94 116 PRO A O 1
ATOM 983 N N . ASN A 1 117 ? 6.713 8.046 -17.590 1.00 55.12 117 ASN A N 1
ATOM 984 C CA . ASN A 1 117 ? 5.753 7.476 -18.556 1.00 55.12 117 ASN A CA 1
ATOM 985 C C . ASN A 1 117 ? 6.208 7.533 -20.036 1.00 55.12 117 ASN A C 1
ATOM 987 O O . ASN A 1 117 ? 5.439 7.209 -20.929 1.00 55.12 117 ASN A O 1
ATOM 991 N N . ASN A 1 118 ? 7.460 7.916 -20.291 1.00 69.19 118 ASN A N 1
ATOM 992 C CA . ASN A 1 118 ? 8.094 8.048 -21.594 1.00 69.19 118 ASN A CA 1
ATOM 993 C C . ASN A 1 118 ? 9.220 7.013 -21.764 1.00 69.19 118 ASN A C 1
ATOM 995 O O . ASN A 1 118 ? 10.260 7.324 -22.348 1.00 69.19 118 ASN A O 1
ATOM 999 N N . LEU A 1 119 ? 9.066 5.799 -21.219 1.00 73.50 119 LEU A N 1
ATOM 1000 C CA . LEU A 1 119 ? 9.969 4.682 -21.510 1.00 73.50 119 LEU A CA 1
ATOM 1001 C C . LEU A 1 119 ? 9.730 4.199 -22.949 1.00 73.50 119 LEU A C 1
ATOM 1003 O O . LEU A 1 119 ? 9.119 3.163 -23.174 1.00 73.50 119 LEU A O 1
ATOM 1007 N N . VAL A 1 120 ? 10.182 4.983 -23.922 1.00 87.88 120 VAL A N 1
ATOM 1008 C CA . VAL A 1 120 ? 9.911 4.754 -25.349 1.00 87.88 120 VAL A CA 1
ATOM 1009 C C . VAL A 1 120 ? 11.125 4.216 -26.090 1.00 87.88 120 VAL A C 1
ATOM 1011 O O . VAL A 1 120 ? 10.996 3.742 -27.211 1.00 87.88 120 VAL A O 1
ATOM 1014 N N . TYR A 1 121 ? 12.319 4.279 -25.497 1.00 92.38 121 TYR A N 1
ATOM 1015 C CA . TYR A 1 121 ? 13.532 3.802 -26.150 1.00 92.38 121 TYR A CA 1
ATOM 1016 C C . TYR A 1 121 ? 13.808 2.350 -25.789 1.00 92.38 121 TYR A C 1
ATOM 1018 O O . TYR A 1 121 ? 13.891 2.020 -24.609 1.00 92.38 121 TYR A O 1
ATOM 1026 N N . CYS A 1 122 ? 13.993 1.487 -26.783 1.00 94.62 122 CYS A N 1
ATOM 1027 C CA . CYS A 1 122 ? 14.259 0.063 -26.580 1.00 94.62 122 CYS A CA 1
ATOM 1028 C C . CYS A 1 122 ? 15.226 -0.488 -27.637 1.00 94.62 122 CYS A C 1
ATOM 1030 O O . CYS A 1 122 ? 15.589 0.199 -28.598 1.00 94.62 122 CYS A O 1
ATOM 1032 N N . PHE A 1 123 ? 15.665 -1.737 -27.459 1.00 95.12 123 PHE A N 1
ATOM 1033 C CA . PHE A 1 123 ? 16.457 -2.440 -28.462 1.00 95.12 123 PHE A CA 1
ATOM 1034 C C . PHE A 1 123 ? 15.560 -3.194 -29.442 1.00 95.12 123 PHE A C 1
ATOM 1036 O O . PHE A 1 123 ? 14.684 -3.962 -29.037 1.00 95.12 123 PHE A O 1
ATOM 1043 N N . LY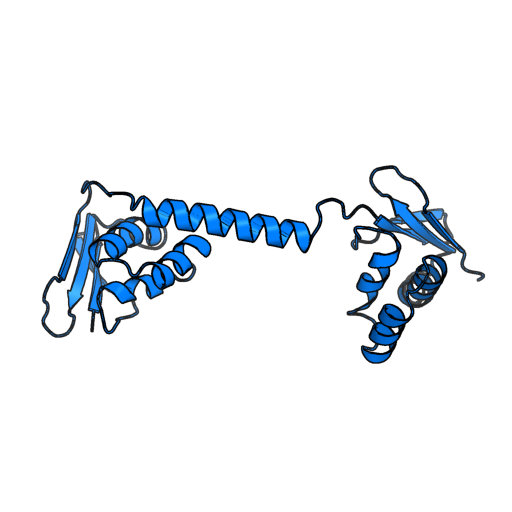S A 1 124 ? 15.857 -3.083 -30.736 1.00 95.25 124 LYS A N 1
ATOM 1044 C CA . LYS A 1 124 ? 15.285 -3.936 -31.781 1.00 95.25 124 LYS A CA 1
ATOM 1045 C C . LYS A 1 124 ? 16.362 -4.836 -32.369 1.00 95.25 124 LYS A C 1
ATOM 1047 O O . LYS A 1 124 ? 17.352 -4.375 -32.928 1.00 95.25 124 LYS A O 1
ATOM 1052 N N . PHE A 1 125 ? 16.162 -6.140 -32.245 1.00 93.31 125 PHE A N 1
ATOM 1053 C CA . PHE A 1 125 ? 17.095 -7.167 -32.692 1.00 93.31 125 PHE A CA 1
ATOM 1054 C C . PHE A 1 125 ? 16.651 -7.756 -34.023 1.00 93.31 125 PHE A C 1
ATOM 1056 O O . PHE A 1 125 ? 15.473 -8.061 -34.194 1.00 93.31 125 PHE A O 1
ATOM 1063 N N . TYR A 1 126 ? 17.603 -8.003 -34.918 1.00 93.00 126 TYR A N 1
ATOM 1064 C CA . TYR A 1 126 ? 17.401 -8.682 -36.194 1.00 93.00 126 TYR A CA 1
ATOM 1065 C C . TYR A 1 126 ? 18.204 -9.975 -36.197 1.00 93.00 126 TYR A C 1
ATOM 1067 O O . TYR A 1 126 ? 19.385 -9.987 -35.842 1.00 93.00 126 TYR A O 1
ATOM 1075 N N . ASN A 1 127 ? 17.587 -11.077 -36.610 1.00 89.56 127 ASN A N 1
ATOM 1076 C CA . ASN A 1 127 ? 18.314 -12.319 -36.860 1.00 89.56 127 ASN A CA 1
ATOM 1077 C C . ASN A 1 127 ? 18.820 -12.397 -38.313 1.00 89.56 127 ASN A C 1
ATOM 1079 O O . ASN A 1 127 ? 18.418 -11.616 -39.175 1.00 89.56 127 ASN A O 1
ATOM 1083 N N . LYS A 1 128 ? 19.654 -13.402 -38.621 1.00 84.94 128 LYS A N 1
ATOM 1084 C CA . LYS A 1 128 ? 20.199 -13.615 -39.980 1.00 84.94 128 LYS A CA 1
ATOM 1085 C C . LYS A 1 128 ? 19.139 -13.830 -41.076 1.00 84.94 128 LYS A C 1
ATOM 1087 O O . LYS A 1 128 ? 19.467 -13.735 -42.251 1.00 84.94 128 LYS A O 1
ATOM 1092 N N . LYS A 1 129 ? 17.888 -14.131 -40.711 1.00 87.19 129 LYS A N 1
ATOM 1093 C CA . LYS A 1 129 ? 16.753 -14.282 -41.639 1.00 87.19 129 LYS A CA 1
ATOM 1094 C C . LYS A 1 129 ? 15.945 -12.986 -41.807 1.00 87.19 129 LYS A C 1
ATOM 1096 O O . LYS A 1 129 ? 14.927 -13.006 -42.489 1.00 87.19 129 LYS A O 1
ATOM 1101 N N . GLY A 1 130 ? 16.357 -11.891 -41.165 1.00 84.31 130 GLY A N 1
ATOM 1102 C CA . GLY A 1 130 ? 15.666 -10.600 -41.192 1.00 84.31 130 GLY A CA 1
ATOM 1103 C C . GLY A 1 130 ? 14.459 -10.497 -40.255 1.00 84.31 130 GLY A C 1
ATOM 1104 O O . GLY A 1 130 ? 13.736 -9.509 -40.314 1.00 84.31 130 GLY A O 1
ATOM 1105 N N . GLN A 1 131 ? 14.219 -11.484 -39.385 1.00 90.25 131 GLN A N 1
ATOM 1106 C CA . GLN A 1 131 ? 13.120 -11.416 -38.417 1.00 90.25 131 GLN A CA 1
ATOM 1107 C C . GLN A 1 131 ? 13.503 -10.519 -37.242 1.00 90.25 131 GLN A C 1
ATOM 1109 O O . GLN A 1 131 ? 14.644 -10.569 -36.773 1.00 90.25 131 GLN A O 1
ATOM 1114 N N . THR A 1 132 ? 12.530 -9.754 -36.749 1.00 92.56 132 THR A N 1
ATOM 1115 C CA . THR A 1 132 ? 12.744 -8.745 -35.711 1.00 92.56 132 THR A CA 1
ATOM 1116 C C . THR A 1 132 ? 12.144 -9.132 -34.367 1.00 92.56 132 THR A C 1
ATOM 1118 O O . THR A 1 132 ? 11.081 -9.750 -34.316 1.00 92.56 132 THR A O 1
ATOM 1121 N N . LYS A 1 133 ? 12.780 -8.698 -33.277 1.00 92.50 133 LYS A N 1
ATOM 1122 C CA . LYS A 1 133 ? 12.261 -8.793 -31.907 1.00 92.50 133 LYS A CA 1
ATOM 1123 C C . LYS A 1 133 ? 12.585 -7.513 -31.135 1.00 92.50 133 LYS A C 1
ATOM 1125 O O . LYS A 1 133 ? 13.705 -7.028 -31.243 1.00 92.50 133 LYS A O 1
ATOM 1130 N N . LEU A 1 134 ? 11.642 -7.007 -30.345 1.00 92.12 134 LEU A N 1
ATOM 1131 C CA . LEU A 1 134 ? 11.886 -5.906 -29.406 1.00 92.12 134 LEU A CA 1
ATOM 1132 C C . LEU A 1 134 ? 12.363 -6.439 -28.049 1.00 92.12 134 LEU A C 1
ATOM 1134 O O . LEU A 1 134 ? 11.990 -7.547 -27.639 1.00 92.12 134 LEU A O 1
ATOM 1138 N N . SER A 1 135 ? 13.208 -5.677 -27.355 1.00 89.12 135 SER A N 1
ATOM 1139 C CA . SER A 1 135 ? 13.516 -5.936 -25.949 1.00 89.12 135 SER A CA 1
ATOM 1140 C C . SER A 1 135 ? 12.297 -5.661 -25.079 1.00 89.12 135 SER A C 1
ATOM 1142 O O . SER A 1 135 ? 11.538 -4.739 -25.332 1.00 89.12 135 SER A O 1
ATOM 1144 N N . SER A 1 136 ? 12.157 -6.410 -23.986 1.00 85.19 136 SER A N 1
ATOM 1145 C CA . SER A 1 136 ? 11.196 -6.079 -22.924 1.00 85.19 136 SER A CA 1
ATOM 1146 C C . SER A 1 136 ? 11.619 -4.859 -22.095 1.00 85.19 136 SER A C 1
ATOM 1148 O O . SER A 1 136 ? 10.867 -4.399 -21.244 1.00 85.19 136 SER A O 1
ATOM 1150 N N . ILE A 1 137 ? 12.843 -4.372 -22.304 1.00 84.88 137 ILE A N 1
ATOM 1151 C CA . ILE A 1 137 ? 13.441 -3.275 -21.552 1.00 84.88 137 ILE A CA 1
ATOM 1152 C C . ILE A 1 137 ? 13.251 -1.986 -22.336 1.00 84.88 137 ILE A C 1
ATOM 1154 O O . ILE A 1 137 ? 13.559 -1.945 -23.529 1.00 84.88 137 ILE A O 1
ATOM 1158 N N . HIS A 1 138 ? 12.776 -0.967 -21.630 1.00 89.44 138 HIS A N 1
ATOM 1159 C CA . HIS A 1 138 ? 12.500 0.355 -22.159 1.00 89.44 138 HIS A CA 1
ATOM 1160 C C . HIS A 1 138 ? 13.187 1.409 -21.291 1.00 89.44 138 HIS A C 1
ATOM 1162 O O . HIS A 1 138 ? 13.407 1.198 -20.097 1.00 89.44 138 HIS A O 1
ATOM 1168 N N . ALA A 1 139 ? 13.541 2.533 -21.898 1.00 88.50 139 ALA A N 1
ATOM 1169 C CA . ALA A 1 139 ? 14.270 3.619 -21.270 1.00 88.50 139 ALA A CA 1
ATOM 1170 C C . ALA A 1 139 ? 13.716 4.974 -21.709 1.00 88.50 139 ALA A C 1
ATOM 1172 O O . ALA A 1 139 ? 13.138 5.121 -22.784 1.00 88.50 139 ALA A O 1
ATOM 1173 N N . VAL A 1 140 ? 13.930 5.982 -20.866 1.00 85.31 140 VAL A N 1
ATOM 1174 C CA . VAL A 1 140 ? 13.446 7.354 -21.094 1.00 85.31 140 VAL A CA 1
ATOM 1175 C C . VAL A 1 140 ? 14.258 8.118 -22.131 1.00 85.31 140 VAL A C 1
ATOM 1177 O O . VAL A 1 140 ? 13.800 9.105 -22.698 1.00 85.31 140 VAL A O 1
ATOM 1180 N N . ASN A 1 141 ? 15.489 7.674 -22.363 1.00 87.38 141 ASN A N 1
ATOM 1181 C CA . ASN A 1 141 ? 16.378 8.167 -23.399 1.00 87.38 141 ASN A CA 1
ATOM 1182 C C . ASN A 1 141 ? 17.318 7.024 -23.837 1.00 87.38 141 ASN A C 1
ATOM 1184 O O . ASN A 1 141 ? 17.491 6.057 -23.086 1.00 87.38 141 ASN A O 1
ATOM 1188 N N . PRO A 1 142 ? 17.954 7.133 -25.016 1.00 88.81 142 PRO A N 1
ATOM 1189 C CA . PRO A 1 142 ? 18.866 6.114 -25.536 1.00 88.81 142 PRO A CA 1
ATOM 1190 C C . PRO A 1 142 ? 20.013 5.743 -24.586 1.00 88.81 142 PRO A C 1
ATOM 1192 O O . PRO A 1 142 ? 20.355 4.569 -24.470 1.00 88.81 142 PRO A O 1
ATOM 1195 N N . SER A 1 143 ? 20.599 6.718 -23.883 1.00 87.19 143 SER A N 1
ATOM 1196 C CA . SER A 1 143 ? 21.727 6.487 -22.972 1.00 87.19 143 SER A CA 1
ATOM 1197 C C . SER A 1 143 ? 21.325 5.689 -21.730 1.00 87.19 143 SER A C 1
ATOM 1199 O O . SER A 1 143 ? 22.096 4.863 -21.252 1.00 87.19 143 SER A O 1
ATOM 1201 N N . SER A 1 144 ? 20.098 5.863 -21.238 1.00 88.69 144 SER A N 1
ATOM 1202 C CA . SER A 1 144 ? 19.569 5.129 -20.084 1.00 88.69 144 SER A CA 1
ATOM 1203 C C . SER A 1 144 ? 19.347 3.635 -20.351 1.00 88.69 144 SER A C 1
ATOM 1205 O O . SER A 1 144 ? 19.155 2.879 -19.401 1.00 88.69 144 SER A O 1
ATOM 1207 N N . LEU A 1 145 ? 19.442 3.167 -21.603 1.00 90.75 145 LEU A N 1
ATOM 1208 C CA . LEU A 1 145 ? 19.431 1.731 -21.908 1.00 90.75 145 LEU A CA 1
ATOM 1209 C C . LEU A 1 145 ? 20.617 0.981 -21.294 1.00 90.75 145 LEU A C 1
ATOM 1211 O O . LEU A 1 145 ? 20.535 -0.235 -21.145 1.00 90.75 145 LEU A O 1
ATOM 1215 N N . ILE A 1 146 ? 21.687 1.663 -20.878 1.00 90.12 146 ILE A N 1
ATOM 1216 C CA . ILE A 1 146 ? 22.795 1.032 -20.150 1.00 90.12 146 ILE A CA 1
ATOM 1217 C C . ILE A 1 146 ? 22.329 0.331 -18.860 1.00 90.12 146 ILE A C 1
ATOM 1219 O O . ILE A 1 146 ? 22.836 -0.737 -18.524 1.00 90.12 146 ILE A O 1
ATOM 1223 N N . HIS A 1 147 ? 21.302 0.861 -18.184 1.00 88.00 147 HIS A N 1
ATOM 1224 C CA . HIS A 1 147 ? 20.754 0.282 -16.952 1.00 88.00 147 HIS A CA 1
ATOM 1225 C C . HIS A 1 147 ? 20.104 -1.091 -17.179 1.00 88.00 147 HIS A C 1
ATOM 1227 O O . HIS A 1 147 ? 19.958 -1.878 -16.249 1.00 88.00 147 HIS A O 1
ATOM 1233 N N . SER A 1 148 ? 19.794 -1.437 -18.435 1.00 86.94 148 SER A N 1
ATOM 1234 C CA . SER A 1 148 ? 19.329 -2.776 -18.812 1.00 86.94 148 SER A CA 1
ATOM 1235 C C . SER A 1 148 ? 20.335 -3.889 -18.493 1.00 86.94 148 SER A C 1
ATOM 1237 O O . SER A 1 148 ? 19.958 -5.060 -18.425 1.00 86.94 148 SER A O 1
ATOM 1239 N N . PHE A 1 149 ? 21.606 -3.533 -18.288 1.00 87.81 149 PHE A N 1
ATOM 1240 C CA . PHE A 1 149 ? 22.692 -4.476 -18.052 1.00 87.81 149 PHE A CA 1
ATOM 1241 C C . PHE A 1 149 ? 23.066 -4.649 -16.578 1.00 87.81 149 PHE A C 1
ATOM 1243 O O . PHE A 1 149 ? 23.865 -5.534 -16.284 1.00 87.81 149 PHE A O 1
ATOM 1250 N N . GLU A 1 150 ? 22.489 -3.867 -15.658 1.00 87.31 150 GLU A N 1
ATOM 1251 C CA . GLU A 1 150 ? 22.850 -3.864 -14.229 1.00 87.31 150 GLU A CA 1
ATOM 1252 C C . GLU A 1 150 ? 22.797 -5.264 -13.601 1.00 87.31 150 GLU A C 1
ATOM 1254 O O . GLU A 1 150 ? 23.698 -5.672 -12.880 1.00 87.31 150 GLU A O 1
ATOM 1259 N N . SER A 1 151 ? 21.760 -6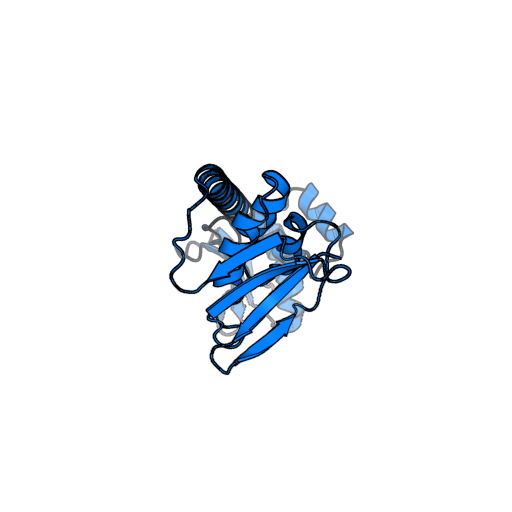.037 -13.931 1.00 83.38 151 SER A N 1
ATOM 1260 C CA . SER A 1 151 ? 21.568 -7.397 -13.406 1.00 83.38 151 SER A CA 1
ATOM 1261 C C . SER A 1 151 ? 22.364 -8.481 -14.145 1.00 83.38 151 SER A C 1
ATOM 1263 O O . SER A 1 151 ? 22.325 -9.648 -13.753 1.00 83.38 151 SER A O 1
ATOM 1265 N N . ILE A 1 152 ? 23.049 -8.125 -15.235 1.00 85.75 152 ILE A N 1
ATOM 1266 C CA . ILE A 1 152 ? 23.714 -9.066 -16.150 1.00 85.75 152 ILE A CA 1
ATOM 1267 C C . ILE A 1 152 ? 25.241 -8.913 -16.096 1.00 85.75 152 ILE A C 1
ATOM 1269 O O . ILE A 1 152 ? 25.964 -9.891 -16.293 1.00 85.75 152 ILE A O 1
ATOM 1273 N N . MET A 1 153 ? 25.734 -7.696 -15.868 1.00 85.38 153 MET A N 1
ATOM 1274 C CA . MET A 1 153 ? 27.158 -7.365 -15.840 1.00 85.38 153 MET A CA 1
ATOM 1275 C C . MET A 1 153 ? 27.754 -7.466 -14.434 1.00 85.38 153 MET A C 1
ATOM 1277 O O . MET A 1 153 ? 27.043 -7.442 -13.434 1.00 85.38 153 MET A O 1
ATOM 1281 N N . ASP A 1 154 ? 29.083 -7.569 -14.364 1.00 90.25 154 ASP A N 1
ATOM 1282 C CA . ASP A 1 154 ? 29.798 -7.389 -13.101 1.00 90.25 154 ASP A CA 1
ATOM 1283 C C . ASP A 1 154 ? 29.614 -5.951 -12.597 1.00 90.25 154 ASP A C 1
ATOM 1285 O O . ASP A 1 154 ? 29.717 -4.999 -13.376 1.00 90.25 154 ASP A O 1
ATOM 1289 N N . LEU A 1 155 ? 29.370 -5.798 -11.292 1.00 85.00 155 LEU A N 1
ATOM 1290 C CA . LEU A 1 155 ? 29.047 -4.508 -10.683 1.00 85.00 155 LEU A CA 1
ATOM 1291 C C . LEU A 1 155 ? 30.131 -3.451 -10.943 1.00 85.00 155 LEU A C 1
ATOM 1293 O O . LEU A 1 155 ? 29.799 -2.318 -11.272 1.00 85.00 155 LEU A O 1
ATOM 1297 N N . LYS A 1 156 ? 31.420 -3.817 -10.880 1.00 87.75 156 LYS A N 1
ATOM 1298 C CA . LYS A 1 156 ? 32.518 -2.859 -11.094 1.00 87.75 156 LYS A CA 1
ATOM 1299 C C . LYS A 1 156 ? 32.638 -2.436 -12.555 1.00 87.75 156 LYS A C 1
ATOM 1301 O O . LYS A 1 156 ? 33.000 -1.297 -12.840 1.00 87.75 156 LYS A O 1
ATOM 1306 N N . GLU A 1 157 ? 32.373 -3.353 -13.487 1.00 85.69 157 GLU A N 1
ATOM 1307 C CA . GLU A 1 157 ? 32.356 -3.046 -14.924 1.00 85.69 157 GLU A CA 1
ATOM 1308 C C . GLU A 1 157 ? 31.177 -2.125 -15.260 1.00 85.69 157 GLU A C 1
ATOM 1310 O O . GLU A 1 157 ? 31.341 -1.158 -16.002 1.00 85.69 157 GLU A O 1
ATOM 1315 N N . TYR A 1 158 ? 30.012 -2.386 -14.667 1.00 86.88 158 TYR A N 1
ATOM 1316 C CA . TYR A 1 158 ? 28.818 -1.563 -14.822 1.00 86.88 158 TYR A CA 1
ATOM 1317 C C . TYR A 1 158 ? 28.994 -0.152 -14.244 1.00 86.88 158 TYR A C 1
ATOM 1319 O O . TYR A 1 158 ? 28.749 0.820 -14.955 1.00 86.88 158 TYR A O 1
ATOM 1327 N N . GLU A 1 159 ? 29.473 -0.017 -13.003 1.00 86.06 159 GLU A N 1
ATOM 1328 C CA . GLU A 1 159 ? 29.709 1.288 -12.359 1.00 86.06 159 GLU A CA 1
ATOM 1329 C C . GLU A 1 159 ? 30.637 2.175 -13.199 1.00 86.06 159 GLU A C 1
ATOM 1331 O O . GLU A 1 159 ? 30.328 3.342 -13.446 1.00 86.06 159 GLU A O 1
ATOM 1336 N N . LYS A 1 160 ? 31.714 1.596 -13.744 1.00 86.19 160 LYS A N 1
ATOM 1337 C CA . LYS A 1 160 ? 32.642 2.307 -14.629 1.00 86.19 160 LYS A CA 1
ATOM 1338 C C . LYS A 1 160 ? 31.951 2.871 -15.881 1.00 86.19 160 LYS A C 1
ATOM 1340 O O . LYS A 1 160 ? 32.208 4.008 -16.269 1.00 86.19 160 LYS A O 1
ATOM 1345 N N . LEU A 1 161 ? 31.061 2.099 -16.507 1.00 83.50 161 LEU A N 1
ATOM 1346 C CA . LEU A 1 161 ? 30.326 2.528 -17.705 1.00 83.50 161 LEU A CA 1
ATOM 1347 C C . LEU A 1 161 ? 29.356 3.683 -17.420 1.00 83.50 161 LEU A C 1
ATOM 1349 O O . LEU A 1 161 ? 29.148 4.551 -18.276 1.00 83.50 161 LEU A O 1
ATOM 1353 N N . ILE A 1 162 ? 28.769 3.713 -16.224 1.00 81.88 162 ILE A N 1
ATOM 1354 C CA . ILE A 1 162 ? 27.919 4.825 -15.791 1.00 81.88 162 ILE A CA 1
ATOM 1355 C C . ILE A 1 162 ? 28.759 6.094 -15.581 1.00 81.88 162 ILE A C 1
ATOM 1357 O O . ILE A 1 162 ? 28.371 7.164 -16.056 1.00 81.88 162 ILE A O 1
ATOM 1361 N N . GLU A 1 163 ? 29.922 5.984 -14.933 1.00 81.44 163 GLU A N 1
ATOM 1362 C CA . GLU A 1 163 ? 30.821 7.120 -14.675 1.00 81.44 163 GLU A CA 1
ATOM 1363 C C . GLU A 1 163 ? 31.387 7.744 -15.962 1.00 81.44 163 GLU A C 1
ATOM 1365 O O . GLU A 1 163 ? 31.472 8.970 -16.072 1.00 81.44 163 GLU A O 1
ATOM 1370 N N . GLU A 1 164 ? 31.721 6.927 -16.965 1.00 81.31 164 GLU A N 1
ATOM 1371 C CA . GLU A 1 164 ? 32.344 7.377 -18.221 1.00 81.31 164 GLU A CA 1
ATOM 1372 C C . GLU A 1 164 ? 31.357 8.012 -19.227 1.00 81.31 164 GLU A C 1
ATOM 1374 O O . GLU A 1 164 ? 31.782 8.474 -20.285 1.00 81.31 164 GLU A O 1
ATOM 1379 N N . LYS A 1 165 ? 30.056 8.109 -18.904 1.00 77.06 165 LYS A N 1
ATOM 1380 C CA . LYS A 1 165 ? 28.996 8.618 -19.806 1.00 77.06 165 LYS A CA 1
ATOM 1381 C C . LYS A 1 165 ? 28.987 7.908 -21.168 1.00 77.06 165 LYS A C 1
ATOM 1383 O O . LYS A 1 165 ? 29.075 8.543 -22.220 1.00 77.06 165 LYS A O 1
ATOM 1388 N N . THR A 1 166 ? 28.844 6.587 -21.119 1.00 82.69 166 THR A N 1
ATOM 1389 C CA . THR A 1 166 ? 28.825 5.688 -22.283 1.00 82.69 166 THR A CA 1
ATOM 1390 C C . THR A 1 166 ? 27.906 6.180 -23.417 1.00 82.69 166 THR A C 1
ATOM 1392 O O . THR A 1 166 ? 26.734 6.510 -23.211 1.00 82.69 166 THR A O 1
ATOM 1395 N N . SER A 1 167 ? 28.431 6.201 -24.642 1.00 90.25 167 SER A N 1
ATOM 1396 C CA . SER A 1 167 ? 27.706 6.586 -25.859 1.00 90.25 167 SER A CA 1
ATOM 1397 C C . SER A 1 167 ? 26.703 5.518 -26.323 1.00 90.25 167 SER A C 1
ATOM 1399 O O . SER A 1 167 ? 26.830 4.336 -26.004 1.00 90.25 167 SER A O 1
ATOM 1401 N N . THR A 1 168 ? 25.724 5.894 -27.157 1.00 90.94 168 THR A N 1
ATOM 1402 C CA . THR A 1 168 ? 24.755 4.945 -27.757 1.00 90.94 168 THR A CA 1
ATOM 1403 C C . THR A 1 168 ? 25.434 3.822 -28.538 1.00 90.94 168 THR A C 1
ATOM 1405 O O . THR A 1 168 ? 25.001 2.670 -28.487 1.00 90.94 168 THR A O 1
ATOM 1408 N N . LYS A 1 169 ? 26.549 4.133 -29.203 1.00 91.44 169 LYS A N 1
ATOM 1409 C CA . LYS A 1 169 ? 27.342 3.168 -29.963 1.00 91.44 169 LYS A CA 1
ATOM 1410 C C . LYS A 1 169 ? 28.015 2.130 -29.066 1.00 91.44 169 LYS A C 1
ATOM 1412 O O . LYS A 1 169 ? 28.036 0.949 -29.406 1.00 91.44 169 LYS A O 1
ATOM 1417 N N . GLU A 1 170 ? 28.544 2.547 -27.921 1.00 91.25 170 GLU A N 1
ATOM 1418 C CA . GLU A 1 170 ? 29.124 1.635 -26.928 1.00 91.25 170 GLU A CA 1
ATOM 1419 C C . GLU A 1 170 ? 28.039 0.784 -26.256 1.00 91.25 170 GLU A C 1
ATOM 1421 O O . GLU A 1 170 ? 28.207 -0.430 -26.131 1.00 91.25 170 GLU A O 1
ATOM 1426 N N . ILE A 1 171 ? 26.879 1.372 -25.935 1.00 93.44 171 ILE A N 1
ATOM 1427 C CA . ILE A 1 171 ? 25.699 0.636 -25.446 1.00 93.44 171 ILE A CA 1
ATOM 1428 C C . ILE A 1 171 ? 25.304 -0.468 -26.435 1.00 93.44 171 ILE A C 1
ATOM 1430 O O . ILE A 1 171 ? 25.081 -1.611 -26.033 1.00 93.44 171 ILE A O 1
ATOM 1434 N N . LEU A 1 172 ? 25.268 -0.167 -27.735 1.00 93.56 172 LEU A N 1
ATOM 1435 C CA . LEU A 1 172 ? 24.982 -1.143 -28.789 1.00 93.56 172 LEU A CA 1
ATOM 1436 C C . LEU A 1 172 ? 26.040 -2.252 -28.883 1.00 93.56 172 LEU A C 1
ATOM 1438 O O . LEU A 1 172 ? 25.688 -3.415 -29.089 1.00 93.56 172 LEU A O 1
ATOM 1442 N N . GLN A 1 173 ? 27.325 -1.935 -28.705 1.00 91.12 173 GLN A N 1
ATOM 1443 C CA . GLN A 1 173 ? 28.396 -2.941 -28.668 1.00 91.12 173 GLN A CA 1
ATOM 1444 C C . GLN A 1 173 ? 28.251 -3.887 -27.471 1.00 91.12 173 GLN A C 1
ATOM 1446 O O . GLN A 1 173 ? 28.409 -5.102 -27.622 1.00 91.12 173 GLN A O 1
ATOM 1451 N N . ILE A 1 174 ? 27.910 -3.349 -26.299 1.00 90.38 174 ILE A N 1
ATOM 1452 C CA . ILE A 1 174 ? 27.646 -4.132 -25.087 1.00 90.38 174 ILE A CA 1
ATOM 1453 C C . ILE A 1 174 ? 26.409 -5.012 -25.290 1.00 90.38 174 ILE A C 1
ATOM 1455 O O . ILE A 1 174 ? 26.479 -6.223 -25.066 1.00 90.38 174 ILE A O 1
ATOM 1459 N N . ALA A 1 175 ? 25.314 -4.444 -25.804 1.00 90.56 175 ALA A N 1
ATOM 1460 C CA . ALA A 1 175 ? 24.098 -5.180 -26.144 1.00 90.56 175 ALA A CA 1
ATOM 1461 C C . ALA A 1 175 ? 24.404 -6.341 -27.099 1.00 90.56 175 ALA A C 1
ATOM 1463 O O . ALA A 1 175 ? 23.965 -7.470 -26.875 1.00 90.56 175 ALA A O 1
ATOM 1464 N N . LEU A 1 176 ? 25.210 -6.095 -28.137 1.00 88.56 176 LEU A N 1
ATOM 1465 C CA . LEU A 1 176 ? 25.642 -7.131 -29.067 1.00 88.56 176 LEU A CA 1
ATOM 1466 C C . LEU A 1 176 ? 26.446 -8.211 -28.343 1.00 88.56 176 LEU A C 1
ATOM 14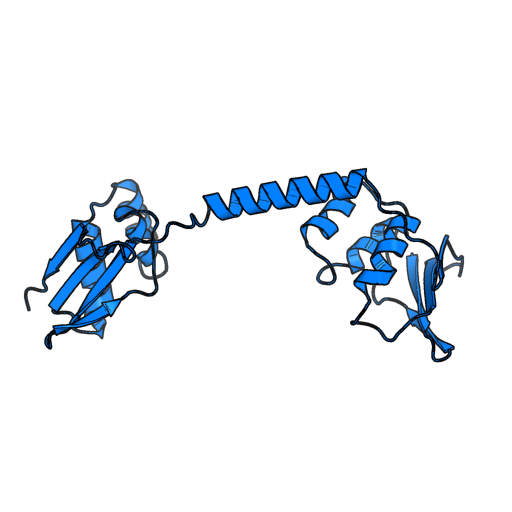68 O O . LEU A 1 176 ? 26.129 -9.386 -28.474 1.00 88.56 176 LEU A O 1
ATOM 1472 N N . LYS A 1 177 ? 27.432 -7.857 -27.519 1.00 87.19 177 LYS A N 1
ATOM 1473 C CA . LYS A 1 177 ? 28.228 -8.838 -26.763 1.00 87.19 177 LYS A CA 1
ATOM 1474 C C . LYS A 1 177 ? 27.363 -9.709 -25.840 1.00 87.19 177 LYS A C 1
ATOM 1476 O O . LYS A 1 177 ? 27.549 -10.926 -25.803 1.00 87.19 177 LYS A O 1
ATOM 1481 N N . ILE A 1 178 ? 26.414 -9.108 -25.124 1.00 86.81 178 ILE A N 1
ATOM 1482 C CA . ILE A 1 178 ? 25.557 -9.790 -24.143 1.00 86.81 178 ILE A CA 1
ATOM 1483 C C . ILE A 1 178 ? 24.504 -10.656 -24.839 1.00 86.81 178 ILE A C 1
ATOM 1485 O O . ILE A 1 178 ? 24.413 -11.862 -24.594 1.00 86.81 178 ILE A O 1
ATOM 1489 N N . PHE A 1 179 ? 23.714 -10.071 -25.738 1.00 83.06 179 PHE A N 1
ATOM 1490 C CA . PHE A 1 179 ? 22.540 -10.737 -26.301 1.00 83.06 179 PHE A CA 1
ATOM 1491 C C . PHE A 1 179 ? 22.871 -11.676 -27.466 1.00 83.06 179 PHE A C 1
ATOM 1493 O O . PHE A 1 179 ? 22.142 -12.648 -27.704 1.00 83.06 179 PHE A O 1
ATOM 1500 N N . ASN A 1 180 ? 23.981 -11.442 -28.174 1.00 78.19 180 ASN A N 1
ATOM 1501 C CA . ASN A 1 180 ? 24.390 -12.277 -29.305 1.00 78.19 180 ASN A CA 1
ATOM 1502 C C . ASN A 1 180 ? 24.971 -13.632 -28.864 1.00 78.19 180 ASN A C 1
ATOM 1504 O O . ASN A 1 180 ? 24.953 -14.584 -29.644 1.00 78.19 180 ASN A O 1
ATOM 1508 N N . LYS A 1 181 ? 25.386 -13.764 -27.593 1.00 72.88 181 LYS A N 1
ATOM 1509 C CA . LYS A 1 181 ? 25.908 -15.015 -27.016 1.00 72.88 181 LYS A CA 1
ATOM 1510 C C . LYS A 1 181 ? 24.947 -16.201 -27.190 1.00 72.88 181 LYS A C 1
ATOM 1512 O O . LYS A 1 181 ? 25.408 -17.319 -27.393 1.00 72.88 181 LYS A O 1
ATOM 1517 N N . ASN A 1 182 ? 23.634 -15.945 -27.180 1.00 68.25 182 ASN A N 1
ATOM 1518 C CA . ASN A 1 182 ? 22.605 -16.991 -27.228 1.00 68.25 182 ASN A CA 1
ATOM 1519 C C . ASN A 1 182 ? 21.735 -16.988 -28.499 1.00 68.25 182 ASN A C 1
ATOM 1521 O O . ASN A 1 182 ? 21.127 -18.009 -28.802 1.00 68.25 182 ASN A O 1
ATOM 1525 N N . ASN A 1 183 ? 21.653 -15.879 -29.247 1.00 69.25 183 ASN A N 1
ATOM 1526 C CA . ASN A 1 183 ? 20.610 -15.705 -30.273 1.00 69.25 183 ASN A CA 1
ATOM 1527 C C . ASN A 1 183 ? 21.108 -15.380 -31.698 1.00 69.25 183 ASN A C 1
ATOM 1529 O O . ASN A 1 183 ? 20.283 -15.312 -32.607 1.00 69.25 183 ASN A O 1
ATOM 1533 N N . LYS A 1 184 ? 22.425 -15.234 -31.931 1.00 79.50 184 LYS A N 1
ATOM 1534 C CA . LYS A 1 184 ? 23.022 -14.976 -33.266 1.00 79.50 184 LYS A CA 1
ATOM 1535 C C . LYS A 1 184 ? 22.300 -13.864 -34.058 1.00 79.50 184 LYS A C 1
ATOM 1537 O O . LYS A 1 184 ? 21.810 -14.089 -35.168 1.00 79.50 184 LYS A O 1
ATOM 1542 N N . TYR A 1 185 ? 22.226 -12.672 -33.474 1.00 88.00 185 TYR A N 1
ATOM 1543 C CA . TYR A 1 185 ? 21.677 -11.473 -34.102 1.00 88.00 185 TYR A CA 1
ATOM 1544 C C . TYR A 1 185 ? 22.645 -10.890 -35.140 1.00 88.00 185 TYR A C 1
ATOM 1546 O O . TYR A 1 185 ? 23.849 -10.807 -34.904 1.00 88.00 185 TYR A O 1
ATOM 1554 N N . SER A 1 186 ? 22.109 -10.488 -36.294 1.00 87.88 186 SER A N 1
ATOM 1555 C CA . SER A 1 186 ? 22.840 -9.820 -37.378 1.00 87.88 186 SER A CA 1
ATOM 1556 C C . SER A 1 186 ? 22.873 -8.304 -37.214 1.00 87.88 186 SER A C 1
ATOM 1558 O O . SER A 1 186 ? 23.806 -7.671 -37.696 1.00 87.88 186 SER A O 1
ATOM 1560 N N . ARG A 1 187 ? 21.883 -7.718 -36.533 1.00 92.44 187 ARG A N 1
ATOM 1561 C CA . ARG A 1 187 ? 21.788 -6.275 -36.291 1.00 92.44 187 ARG A CA 1
ATOM 1562 C C . ARG A 1 187 ? 21.030 -5.988 -35.002 1.00 92.44 187 ARG A C 1
ATOM 1564 O O . ARG A 1 187 ? 20.101 -6.719 -34.652 1.00 92.44 187 ARG A O 1
ATOM 1571 N N . ILE A 1 188 ? 21.434 -4.933 -34.309 1.00 94.62 188 ILE A N 1
ATOM 1572 C CA . ILE A 1 188 ? 20.747 -4.389 -33.136 1.00 94.62 188 ILE A CA 1
ATOM 1573 C C . ILE A 1 188 ? 20.583 -2.889 -33.351 1.00 94.62 188 ILE A C 1
ATOM 1575 O O . ILE A 1 188 ? 21.537 -2.215 -33.731 1.00 94.62 188 ILE A O 1
ATOM 1579 N N . GLU A 1 189 ? 19.382 -2.384 -33.118 1.00 96.25 189 GLU A N 1
ATOM 1580 C CA . GLU A 1 189 ? 19.036 -0.964 -33.188 1.00 96.25 189 GLU A CA 1
ATOM 1581 C C . GLU A 1 189 ? 18.610 -0.473 -31.810 1.00 96.25 189 GLU A C 1
ATOM 1583 O O . GLU A 1 189 ? 17.999 -1.230 -31.054 1.00 96.25 189 GLU A O 1
ATOM 1588 N N . ILE A 1 190 ? 18.880 0.795 -31.514 1.00 96.69 190 ILE A N 1
ATOM 1589 C CA . ILE A 1 190 ? 18.121 1.553 -30.522 1.00 96.69 190 ILE A CA 1
ATOM 1590 C C . ILE A 1 190 ? 17.037 2.298 -31.289 1.00 96.69 190 ILE A C 1
ATOM 1592 O O . ILE A 1 190 ? 17.346 3.043 -32.223 1.00 96.69 190 ILE A O 1
ATOM 1596 N N . ILE A 1 191 ? 15.784 2.102 -30.902 1.00 95.56 191 ILE A N 1
ATOM 1597 C CA . ILE A 1 191 ? 14.644 2.770 -31.528 1.00 95.56 191 ILE A CA 1
ATOM 1598 C C . ILE A 1 191 ? 13.844 3.549 -30.496 1.00 95.56 191 ILE A C 1
ATOM 1600 O O . ILE A 1 191 ? 13.862 3.198 -29.318 1.00 95.56 191 ILE A O 1
ATOM 1604 N N . ASN A 1 192 ? 13.118 4.561 -30.952 1.00 92.38 192 ASN A N 1
ATOM 1605 C CA . ASN A 1 192 ? 11.933 5.053 -30.264 1.00 92.38 192 ASN A CA 1
ATOM 1606 C C . ASN A 1 192 ? 10.736 4.204 -30.728 1.00 92.38 192 ASN A C 1
ATOM 1608 O O . ASN A 1 192 ? 10.406 4.189 -31.913 1.00 92.38 192 ASN A O 1
ATOM 1612 N N . GLU A 1 193 ? 10.122 3.455 -29.817 1.00 90.69 193 GLU A N 1
ATOM 1613 C CA . GLU A 1 193 ? 9.028 2.526 -30.109 1.00 90.69 193 GLU A CA 1
ATOM 1614 C C . GLU A 1 193 ? 7.760 3.245 -30.585 1.00 90.69 193 GLU A C 1
ATOM 1616 O O . GLU A 1 193 ? 7.077 2.742 -31.475 1.00 90.69 193 GLU A O 1
ATOM 1621 N N . GLU A 1 194 ? 7.468 4.433 -30.050 1.00 87.69 194 GLU A N 1
ATOM 1622 C CA . GLU A 1 194 ? 6.264 5.189 -30.408 1.00 87.69 194 GLU A CA 1
ATOM 1623 C C . GLU A 1 194 ? 6.351 5.774 -31.819 1.00 87.69 194 GLU A C 1
ATOM 1625 O O . GLU A 1 194 ? 5.388 5.715 -32.585 1.00 87.69 194 GLU A O 1
ATOM 1630 N N . THR A 1 195 ? 7.502 6.352 -32.175 1.00 88.38 195 THR A N 1
ATOM 1631 C CA . THR A 1 195 ? 7.691 7.015 -33.477 1.00 88.38 195 THR A CA 1
ATOM 1632 C C . THR A 1 195 ? 8.226 6.072 -34.553 1.00 88.38 195 THR A C 1
ATOM 1634 O O . THR A 1 195 ? 8.128 6.375 -35.743 1.00 88.38 195 THR A O 1
ATOM 1637 N N . GLY A 1 196 ? 8.812 4.940 -34.156 1.00 87.69 196 GLY A N 1
ATOM 1638 C CA . GLY A 1 196 ? 9.551 4.035 -35.035 1.00 87.69 196 GLY A CA 1
ATOM 1639 C C . GLY A 1 196 ? 10.908 4.582 -35.493 1.00 87.69 196 GLY A C 1
ATOM 1640 O O . GLY A 1 196 ? 11.542 3.981 -36.363 1.00 87.69 196 GLY A O 1
ATOM 1641 N N . GLU A 1 197 ? 11.357 5.715 -34.944 1.00 93.62 197 GLU A N 1
ATOM 1642 C CA . GLU A 1 197 ? 12.636 6.336 -35.285 1.00 93.62 197 GLU A CA 1
ATOM 1643 C C . GLU A 1 197 ? 13.808 5.453 -34.845 1.00 93.62 197 GLU A C 1
ATOM 1645 O O . GLU A 1 197 ? 13.865 4.991 -33.705 1.00 93.62 197 GLU A O 1
ATOM 1650 N N . ILE A 1 198 ? 14.770 5.243 -35.747 1.00 95.44 198 ILE A N 1
ATOM 1651 C CA . ILE A 1 198 ? 16.026 4.556 -35.439 1.00 95.44 198 ILE A CA 1
ATOM 1652 C C . ILE A 1 198 ? 17.027 5.602 -34.966 1.00 95.44 198 ILE A C 1
ATOM 1654 O O . ILE A 1 198 ? 17.426 6.473 -35.735 1.00 95.44 198 ILE A O 1
ATOM 1658 N N . ILE A 1 199 ? 17.457 5.479 -33.715 1.00 94.81 199 ILE A N 1
ATOM 1659 C CA . ILE A 1 199 ? 18.404 6.405 -33.097 1.00 94.81 199 ILE A CA 1
ATOM 1660 C C . ILE A 1 199 ? 19.836 6.047 -33.482 1.00 94.81 199 ILE A C 1
ATOM 1662 O O . ILE A 1 199 ? 20.626 6.913 -33.847 1.00 94.81 199 ILE A O 1
ATOM 1666 N N . ASP A 1 200 ? 20.176 4.765 -33.383 1.00 96.25 200 ASP A N 1
ATOM 1667 C CA . ASP A 1 200 ? 21.507 4.249 -33.689 1.00 96.25 200 ASP A CA 1
ATOM 1668 C C . ASP A 1 200 ? 21.421 2.739 -33.951 1.00 96.25 200 ASP A C 1
ATOM 1670 O O . ASP A 1 200 ? 20.455 2.080 -33.546 1.00 96.25 200 ASP A O 1
ATOM 1674 N N . PHE A 1 201 ? 22.417 2.167 -34.623 1.00 95.62 201 PHE A N 1
ATOM 1675 C CA . PHE A 1 201 ? 22.450 0.732 -34.896 1.00 95.62 201 PHE A CA 1
ATOM 1676 C C . PHE A 1 201 ? 23.865 0.172 -35.025 1.00 95.62 201 PHE A C 1
ATOM 1678 O O . PHE A 1 201 ? 24.824 0.863 -35.370 1.00 95.62 201 PHE A O 1
ATOM 1685 N N . ILE A 1 202 ? 23.985 -1.132 -34.781 1.00 94.69 202 ILE A N 1
ATOM 1686 C CA . ILE A 1 202 ? 25.199 -1.899 -35.042 1.00 94.69 202 ILE A CA 1
ATOM 1687 C C . ILE A 1 202 ? 24.864 -3.194 -35.772 1.00 94.69 202 ILE A C 1
ATOM 1689 O O . ILE A 1 202 ? 23.864 -3.855 -35.481 1.00 94.69 202 ILE A O 1
ATOM 1693 N N . GLU A 1 203 ? 25.727 -3.574 -36.706 1.00 90.94 203 GLU A N 1
ATOM 1694 C CA . GLU A 1 203 ? 25.648 -4.844 -37.422 1.00 90.94 203 GLU A CA 1
ATOM 1695 C C . GLU A 1 203 ? 26.750 -5.786 -36.937 1.00 90.94 203 GLU A C 1
ATOM 1697 O O . GLU A 1 203 ? 27.880 -5.381 -36.653 1.00 90.94 203 GLU A O 1
ATOM 1702 N N . SER A 1 204 ? 26.410 -7.063 -36.808 1.00 81.75 204 SER A N 1
ATOM 1703 C CA . SER A 1 204 ? 27.364 -8.108 -36.464 1.00 81.75 204 SER A CA 1
ATOM 1704 C C . SER A 1 204 ? 28.200 -8.445 -37.696 1.00 81.75 204 SER A C 1
ATOM 1706 O O . SER A 1 204 ? 27.663 -8.824 -38.732 1.00 81.75 204 SER A O 1
ATOM 1708 N N . THR A 1 205 ? 29.523 -8.362 -37.578 1.00 67.38 205 THR A N 1
ATOM 1709 C CA . THR A 1 205 ? 30.477 -8.656 -38.661 1.00 67.38 205 THR A CA 1
ATOM 1710 C C . THR A 1 205 ? 30.728 -10.159 -38.891 1.00 67.38 205 THR A C 1
ATOM 1712 O O . THR A 1 205 ? 31.773 -10.528 -39.423 1.00 67.38 205 THR A O 1
ATOM 1715 N N . THR A 1 206 ? 29.791 -11.042 -38.512 1.00 56.56 206 THR A N 1
ATOM 1716 C CA . THR A 1 206 ? 29.930 -12.517 -38.616 1.00 56.56 206 THR A CA 1
ATOM 1717 C C . THR A 1 206 ? 28.811 -13.214 -39.369 1.00 56.56 206 THR A C 1
ATOM 1719 O O . THR A 1 206 ? 27.625 -12.997 -39.035 1.00 56.56 206 THR A O 1
#

Secondary structure (DSSP, 8-state):
-EEEEEEETTS-EEE-S--BSSGGGGGGGGTTTS-HHHHHHHHHH---HHHHHHHHHHHTBTTB--EEEEEEEETTT--EEEEEETTPPP---HHHHHHHHHHHHHHHHHHHHHS-S---EEEEEEETTS-EEEEEEEESSGGGGGGGGTTTS-HHHHHHHHHTT--HHHHHHHHHHHHHHHH-EEEEEEEETTT--EEEEEE---

Organism: NCBI:txid2840752

Sequence (206 aa):
MYKFKFYYKDGTTDFNSTGTTTPEELYIDFDGLIDWDEYYSFAKLKPSSHEVLEVATRAYKGFLKDFNRIEIINEETGEIIDYIEEGTPIFENKKRKKLIEKMKKETEEFESQKYPNNLVYCFKFYNKKGQTKLSSIHAVNPSSLIHSFESIMDLKEYEKLIEEKTSTKEILQIALKIFNKNNKYSRIEIINEETGEIIDFIESTT